Protein AF-A0A6L7NLA6-F1 (afdb_monomer)

Foldseek 3Di:
DDDDDDDDPDDPDPPPPPPPPPPAAEEEEEEEPVLVQCLCVPPPVRFDFQVLLLLVLVLVVVCVPDPDHYHYQAYEYFDEQDDADVVGDPVSVVSNVVVVVVCVSQVPHPRYDYHYFYKDFPQADPVRHTDIDTPPRLVVRLVVLLVCQVVVVGQEYEYEAADPSSLVSLVNSVVSNHQYEYEYEDPPSHDPSSVVSHNYYDYCDPVNSVSRGDD

Solvent-accessible surface area (backbone atoms only — not comparable to full-atom values): 12201 Å² total; per-residue (Å²): 143,81,83,86,80,82,78,79,80,79,76,80,73,80,82,78,76,75,76,71,76,77,75,73,44,24,34,35,35,40,33,38,44,67,46,54,55,46,44,22,51,77,75,46,86,54,54,54,72,26,67,71,43,39,57,51,50,52,52,52,61,66,37,67,84,50,98,58,72,66,43,78,67,35,37,38,41,30,39,55,61,71,66,65,56,92,78,62,46,77,64,31,54,52,50,42,55,51,47,50,53,51,52,50,60,51,56,69,39,87,54,40,42,77,43,74,32,41,50,39,81,76,50,60,45,100,84,70,49,75,35,73,42,83,39,59,41,68,60,52,53,36,48,50,46,35,52,38,23,77,65,65,72,35,45,28,37,36,38,34,49,31,63,46,85,47,38,68,28,54,53,48,20,46,74,57,66,27,50,34,32,36,34,29,52,60,94,83,54,47,32,67,66,31,62,66,71,34,78,43,78,44,70,62,41,74,68,53,52,59,67,17,46,51,130

Sequence (215 aa):
MLAEHRGRRFTEAPAFFFASEARVPTLAVFIDGGYIDAICRQHFDGLRVDYQKLGAEIQRRIGQGSAGPLEHLRTYYYTCPPYQDDPPTAEDRRRLSGYQRFRDAVGYLPRFELREGRLQKTGEAEEGHPLFQQKRVDLLLGLDIALLSAKQQSTHMALLAGDGDFHPALRVAKQEGVSFWLLHGPRGSYSRELWHEADERVELDAAFMNAVRRD

pLDDT: mean 89.83, std 15.32, range [34.59, 98.81]

Nearest PDB structures (foldseek):
  5zlt-assembly1_C  TM=4.955E-01  e=1.409E-03  Acinetobacter baumannii
  5w8n-assembly1_A-2  TM=5.350E-01  e=1.328E-02  Escherichia coli BL21(DE3)
  3ot5-assembly6_D  TM=4.949E-01  e=2.187E-02  Listeria monocytogenes EGD-e
  5w8x-assembly1_A-2  TM=5.365E-01  e=3.383E-02  Escherichia coli BL21(DE3)
  5w8s-assembly1_A-2  TM=5.252E-01  e=5.928E-02  Escherichia coli BL21(DE3)

Structure (mmCIF, N/CA/C/O backbone):
data_AF-A0A6L7NLA6-F1
#
_entry.id   AF-A0A6L7NLA6-F1
#
loop_
_atom_site.group_PDB
_atom_site.id
_atom_site.type_symbol
_atom_site.label_atom_id
_atom_site.label_alt_id
_atom_site.label_comp_id
_atom_site.label_asym_id
_atom_site.label_entity_id
_atom_site.label_seq_id
_atom_site.pdbx_PDB_ins_code
_atom_site.Cartn_x
_atom_site.Cartn_y
_atom_site.Cartn_z
_atom_site.occupancy
_atom_site.B_iso_or_equiv
_atom_site.auth_seq_id
_atom_site.auth_comp_id
_atom_site.auth_asym_id
_atom_site.auth_atom_id
_atom_site.pdbx_PDB_model_num
ATOM 1 N N . MET A 1 1 ? -27.733 44.612 66.209 1.00 44.81 1 MET A N 1
ATOM 2 C CA . MET A 1 1 ? -26.954 44.611 64.954 1.00 44.81 1 MET A CA 1
ATOM 3 C C . MET A 1 1 ? -26.396 43.201 64.775 1.00 44.81 1 MET A C 1
ATOM 5 O O . MET A 1 1 ? -25.344 42.899 65.312 1.00 44.81 1 MET A O 1
ATOM 9 N N . LEU A 1 2 ? -27.168 42.305 64.154 1.00 34.59 2 LEU A N 1
ATOM 10 C CA . LEU A 1 2 ? -26.790 40.914 63.868 1.00 34.59 2 LEU A CA 1
ATOM 11 C C . LEU A 1 2 ? -27.342 40.579 62.478 1.00 34.59 2 LEU A C 1
ATOM 13 O O . LEU A 1 2 ? -28.501 40.868 62.190 1.00 34.59 2 LEU A O 1
ATOM 17 N N . ALA A 1 3 ? -26.453 40.105 61.611 1.00 38.81 3 ALA A N 1
ATOM 18 C CA . ALA A 1 3 ? -26.611 40.042 60.167 1.00 38.81 3 ALA A CA 1
ATOM 19 C C . ALA A 1 3 ? -27.415 38.817 59.704 1.00 38.81 3 ALA A C 1
ATOM 21 O O . ALA A 1 3 ? -27.162 37.697 60.142 1.00 38.81 3 ALA A O 1
ATOM 22 N N . GLU A 1 4 ? -28.327 39.021 58.752 1.00 40.38 4 GLU A N 1
ATOM 23 C CA . GLU A 1 4 ? -28.933 37.945 57.968 1.00 40.38 4 GLU A CA 1
ATOM 24 C C . GLU A 1 4 ? -27.908 37.407 56.953 1.00 40.38 4 GLU A C 1
ATOM 26 O O . GLU A 1 4 ? -27.462 38.119 56.054 1.00 40.38 4 GLU A O 1
ATOM 31 N N . HIS A 1 5 ? -27.526 36.135 57.072 1.00 40.19 5 HIS A N 1
ATOM 32 C CA . HIS A 1 5 ? -26.811 35.400 56.026 1.00 40.19 5 HIS A CA 1
ATOM 33 C C . HIS A 1 5 ? -27.802 34.515 55.269 1.00 40.19 5 HIS A C 1
ATOM 35 O O . HIS A 1 5 ? -28.167 33.427 55.710 1.00 40.19 5 HIS A O 1
ATOM 41 N N . ARG A 1 6 ? -28.244 34.989 54.098 1.00 43.66 6 ARG A N 1
ATOM 42 C CA . ARG A 1 6 ? -28.974 34.172 53.122 1.00 43.66 6 ARG A CA 1
ATOM 43 C C . ARG A 1 6 ? -28.009 33.168 52.491 1.00 43.66 6 ARG A C 1
ATOM 45 O O . ARG A 1 6 ? -27.198 33.531 51.641 1.00 43.66 6 ARG A O 1
ATOM 52 N N . GLY A 1 7 ? -28.114 31.904 52.894 1.00 40.41 7 GLY A N 1
ATOM 53 C CA . GLY A 1 7 ? -27.450 30.789 52.224 1.00 40.41 7 GLY A CA 1
ATOM 54 C C . GLY A 1 7 ? -27.921 30.675 50.772 1.00 40.41 7 GLY A C 1
ATOM 55 O O . GLY A 1 7 ? -29.104 30.461 50.506 1.00 40.41 7 GLY A O 1
ATOM 56 N N . ARG A 1 8 ? -26.995 30.831 49.823 1.00 45.59 8 ARG A N 1
ATOM 57 C CA . ARG A 1 8 ? -27.219 30.509 48.410 1.00 45.59 8 ARG A CA 1
ATOM 58 C C . ARG A 1 8 ? -27.341 28.989 48.287 1.00 45.59 8 ARG A C 1
ATOM 60 O O . ARG A 1 8 ? -26.379 28.277 48.552 1.00 45.59 8 ARG A O 1
ATOM 67 N N . ARG A 1 9 ? -28.513 28.492 47.883 1.00 45.19 9 ARG A N 1
ATOM 68 C CA . ARG A 1 9 ? -28.643 27.117 47.386 1.00 45.19 9 ARG A CA 1
ATOM 69 C C . ARG A 1 9 ? -27.909 27.050 46.050 1.00 45.19 9 ARG A C 1
ATOM 71 O O . ARG A 1 9 ? -28.360 27.653 45.080 1.00 45.19 9 ARG A O 1
ATOM 78 N N . PHE A 1 10 ? -26.777 26.359 46.019 1.00 44.47 10 PHE A N 1
ATOM 79 C CA . PHE A 1 10 ? -26.179 25.909 44.770 1.00 44.47 10 PHE 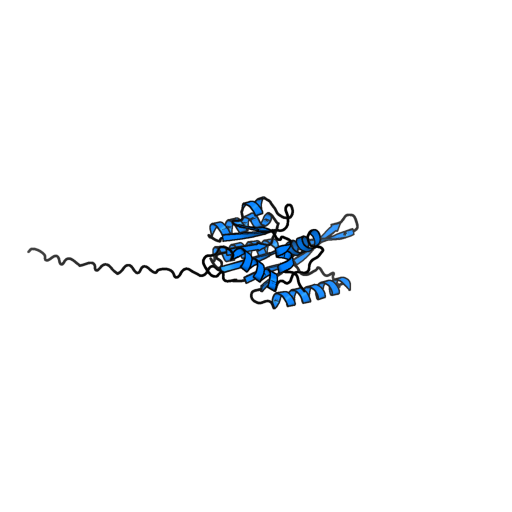A CA 1
ATOM 80 C C . PHE A 1 10 ? -27.096 24.821 44.213 1.00 44.47 10 PHE A C 1
ATOM 82 O O . PHE A 1 10 ? -27.206 23.741 44.784 1.00 44.47 10 PHE A O 1
ATOM 89 N N . THR A 1 11 ? -27.832 25.136 43.153 1.00 47.12 11 THR A N 1
ATOM 90 C CA . THR A 1 11 ? -28.495 24.119 42.340 1.00 47.12 11 THR A CA 1
ATOM 91 C C . THR A 1 11 ? -27.401 23.386 41.577 1.00 47.12 11 THR A C 1
ATOM 93 O O . THR A 1 11 ? -26.744 23.996 40.732 1.00 47.12 11 THR A O 1
ATOM 96 N N . GLU A 1 12 ? -27.171 22.116 41.904 1.00 48.00 12 GLU A N 1
ATOM 97 C CA . GLU A 1 12 ? -26.350 21.228 41.085 1.00 48.00 12 GLU A CA 1
ATOM 98 C C . GLU A 1 12 ? -26.913 21.232 39.660 1.00 48.00 12 GLU A C 1
ATOM 100 O O . GLU A 1 12 ? -28.086 20.930 39.434 1.00 48.00 12 GLU A O 1
ATOM 105 N N . ALA A 1 13 ? -26.092 21.654 38.698 1.00 50.50 13 ALA A N 1
ATOM 106 C CA . ALA A 1 13 ? -26.417 21.495 37.292 1.00 50.50 13 ALA A CA 1
ATOM 107 C C . ALA A 1 13 ? -26.485 19.988 36.987 1.00 50.50 13 ALA A C 1
ATOM 109 O O . ALA A 1 13 ? -25.629 19.244 37.475 1.00 50.50 13 ALA A O 1
ATOM 110 N N . PRO A 1 14 ? -27.464 19.513 36.198 1.00 48.91 14 PRO A N 1
ATOM 111 C CA . PRO A 1 14 ? -27.512 18.111 35.827 1.00 48.91 14 PRO A CA 1
ATOM 112 C C . PRO A 1 14 ? -26.227 17.761 35.075 1.00 48.91 14 PRO A C 1
ATOM 114 O O . PRO A 1 14 ? -25.867 18.420 34.096 1.00 48.91 14 PRO A O 1
ATOM 117 N N . ALA A 1 15 ? -25.527 16.733 35.553 1.00 50.34 15 ALA A N 1
ATOM 118 C CA . ALA A 1 15 ? -24.433 16.117 34.827 1.00 50.34 15 ALA A CA 1
ATOM 119 C C . ALA A 1 15 ? -25.004 15.556 33.518 1.00 50.34 15 ALA A C 1
ATOM 121 O O . ALA A 1 15 ? -25.589 14.474 33.488 1.00 50.34 15 ALA A O 1
ATOM 122 N N . PHE A 1 16 ? -24.874 16.322 32.435 1.00 43.72 16 PHE A N 1
ATOM 123 C CA . PHE A 1 16 ? -25.099 15.827 31.087 1.00 43.72 16 PHE A CA 1
ATOM 124 C C . PHE A 1 16 ? -23.992 14.815 30.783 1.00 43.72 16 PHE A C 1
ATOM 126 O O . PHE A 1 16 ? -22.928 15.159 30.274 1.00 43.72 16 PHE A O 1
ATOM 133 N N . PHE A 1 17 ? -24.238 13.552 31.128 1.00 46.62 17 PHE A N 1
ATOM 134 C CA . PHE A 1 17 ? -23.542 12.433 30.515 1.00 46.62 17 PHE A CA 1
ATOM 135 C C . PHE A 1 17 ? -23.937 12.422 29.037 1.00 46.62 17 PHE A C 1
ATOM 137 O O . PHE A 1 17 ? -24.972 11.877 28.659 1.00 46.62 17 PHE A O 1
ATOM 144 N N . PHE A 1 18 ? -23.124 13.056 28.193 1.00 48.16 18 PHE A N 1
ATOM 145 C CA . PHE A 1 18 ? -23.101 12.712 26.780 1.00 48.16 18 PHE A CA 1
ATOM 146 C C . PHE A 1 18 ? -22.594 11.272 26.704 1.00 48.16 18 PHE A C 1
ATOM 148 O O . PHE A 1 18 ? -21.395 11.024 26.808 1.00 48.16 18 PHE A O 1
ATOM 155 N N . ALA A 1 19 ? -23.505 10.309 26.562 1.00 49.16 19 ALA A N 1
ATOM 156 C CA . ALA A 1 19 ? -23.133 9.055 25.932 1.00 49.16 19 ALA A CA 1
ATOM 157 C C . ALA A 1 19 ? -22.634 9.447 24.539 1.00 49.16 19 ALA A C 1
ATOM 159 O O . ALA A 1 19 ? -23.428 9.911 23.719 1.00 49.16 19 ALA A O 1
ATOM 160 N N . SER A 1 20 ? -21.320 9.389 24.298 1.00 58.19 20 SER A N 1
ATOM 161 C CA . SER A 1 20 ? -20.834 9.545 22.935 1.00 58.19 20 SER A CA 1
ATOM 162 C C . SER A 1 20 ? -21.479 8.422 22.136 1.00 58.19 20 SER A C 1
ATOM 164 O O . SER A 1 20 ? -21.362 7.249 22.497 1.00 58.19 20 SER A O 1
ATOM 166 N N . GLU A 1 21 ? -22.227 8.767 21.090 1.00 62.53 21 GLU A N 1
ATOM 167 C CA . GLU A 1 21 ? -22.603 7.763 20.106 1.00 62.53 21 GLU A CA 1
ATOM 168 C C . GLU A 1 21 ? -21.300 7.105 19.656 1.00 62.53 21 GLU A C 1
ATOM 170 O O . GLU A 1 21 ? -20.365 7.789 19.225 1.00 62.53 21 GLU A O 1
ATOM 175 N N . ALA A 1 22 ? -21.187 5.793 19.874 1.00 66.88 22 ALA A N 1
ATOM 176 C CA . ALA A 1 22 ? -19.988 5.058 19.521 1.00 66.88 22 ALA A CA 1
ATOM 177 C C . ALA A 1 22 ? -19.753 5.260 18.023 1.00 66.88 22 ALA A C 1
ATOM 179 O O . ALA A 1 22 ? -20.563 4.844 17.194 1.00 66.88 22 ALA A O 1
ATOM 180 N N . ARG A 1 23 ? -18.672 5.969 17.682 1.00 74.88 23 ARG A N 1
ATOM 181 C CA . ARG A 1 23 ? -18.336 6.270 16.294 1.00 74.88 23 ARG A CA 1
ATOM 182 C C . ARG A 1 23 ? -18.172 4.945 15.559 1.00 74.88 23 ARG A C 1
ATOM 184 O O . ARG A 1 23 ? -17.431 4.079 16.025 1.00 74.88 23 ARG A O 1
ATOM 191 N N . VAL A 1 24 ? -18.871 4.793 14.436 1.00 86.88 24 VAL A N 1
ATOM 192 C CA . VAL A 1 24 ? -18.753 3.591 13.608 1.00 86.88 24 VAL A CA 1
ATOM 193 C C . VAL A 1 24 ? -17.278 3.407 13.242 1.00 86.88 24 VAL A C 1
ATOM 195 O O . VAL A 1 24 ? -16.653 4.375 12.794 1.00 86.88 24 VAL A O 1
ATOM 198 N N . PRO A 1 25 ? -16.695 2.215 13.460 1.00 92.88 25 PRO A N 1
ATOM 199 C CA . PRO A 1 25 ? -15.321 1.952 13.076 1.00 92.88 25 PRO A CA 1
ATOM 200 C C . PRO A 1 25 ? -15.104 2.252 11.594 1.00 92.88 25 PRO A C 1
ATOM 202 O O . PRO A 1 25 ? -15.820 1.746 10.733 1.00 92.88 25 PRO A O 1
ATOM 205 N N . THR A 1 26 ? -14.108 3.076 11.296 1.00 95.69 26 THR A N 1
ATOM 206 C CA . THR A 1 26 ? -13.688 3.420 9.936 1.00 95.69 26 THR A CA 1
ATOM 207 C C . THR A 1 26 ? -12.330 2.804 9.608 1.00 95.69 26 THR A C 1
ATOM 209 O O . THR A 1 26 ? -11.440 2.794 10.463 1.00 95.69 26 THR A O 1
ATOM 212 N N . LEU A 1 27 ? -12.185 2.311 8.375 1.00 97.50 27 LEU A N 1
ATOM 213 C CA . LEU A 1 27 ? -10.994 1.683 7.803 1.00 97.50 27 LEU A CA 1
ATOM 214 C C . LEU A 1 27 ? -10.390 2.549 6.691 1.00 97.50 27 LEU A C 1
ATOM 216 O O . LEU A 1 27 ? -11.065 2.845 5.702 1.00 97.50 27 LEU A O 1
ATOM 220 N N . ALA A 1 28 ? -9.102 2.864 6.801 1.00 98.31 28 ALA A N 1
ATOM 221 C CA . ALA A 1 28 ? -8.285 3.392 5.712 1.00 98.31 28 ALA A CA 1
ATOM 222 C C . ALA A 1 28 ? -7.302 2.314 5.238 1.00 98.31 28 ALA A C 1
ATOM 224 O O . ALA A 1 28 ? -6.653 1.662 6.053 1.00 98.31 28 ALA A O 1
ATOM 225 N N . VAL A 1 29 ? -7.201 2.117 3.927 1.00 98.56 29 VAL A N 1
ATOM 226 C CA . VAL A 1 29 ? -6.338 1.102 3.314 1.00 98.56 29 VAL A CA 1
ATOM 227 C C . VAL A 1 29 ? -5.207 1.795 2.561 1.00 98.56 29 VAL A C 1
ATOM 229 O O . VAL A 1 29 ? -5.457 2.736 1.816 1.00 98.56 29 VAL A O 1
ATOM 232 N N . PHE A 1 30 ? -3.979 1.320 2.725 1.00 98.75 30 PHE A N 1
ATOM 233 C CA . PHE A 1 30 ? -2.767 1.825 2.088 1.00 98.75 30 PHE A CA 1
ATOM 234 C C . PHE A 1 30 ? -2.103 0.671 1.345 1.00 98.75 30 PHE A C 1
ATOM 236 O O . PHE A 1 30 ? -1.777 -0.348 1.949 1.00 98.75 30 PHE A O 1
ATOM 243 N N . ILE A 1 31 ? -1.930 0.807 0.034 1.00 98.56 31 ILE A N 1
ATOM 244 C CA . ILE A 1 31 ? -1.397 -0.254 -0.821 1.00 98.56 31 ILE A CA 1
ATOM 245 C C . ILE A 1 31 ? -0.115 0.236 -1.470 1.00 98.56 31 ILE A C 1
ATOM 247 O O . ILE A 1 31 ? -0.151 1.148 -2.297 1.00 98.56 31 ILE A O 1
ATOM 251 N N . ASP A 1 32 ? 1.000 -0.405 -1.138 1.00 98.12 32 ASP A N 1
ATOM 252 C CA . ASP A 1 32 ? 2.220 -0.292 -1.924 1.00 98.12 32 ASP A CA 1
ATOM 253 C C . ASP A 1 32 ? 2.043 -1.090 -3.227 1.00 98.12 32 ASP A C 1
ATOM 255 O O . ASP A 1 32 ? 2.003 -2.326 -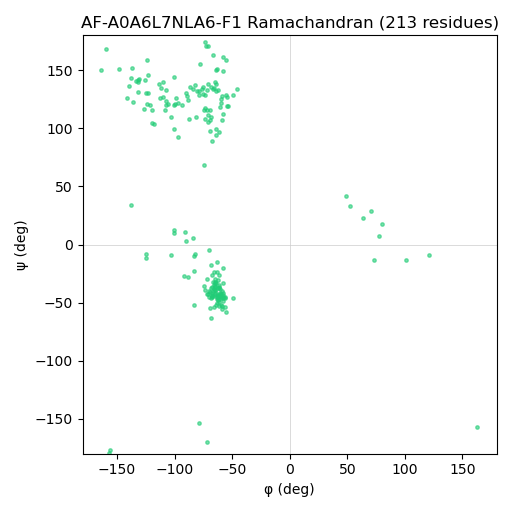3.247 1.00 98.12 32 ASP A O 1
ATOM 259 N N . GLY A 1 33 ? 1.900 -0.357 -4.332 1.00 97.19 33 GLY A N 1
ATOM 260 C CA . GLY A 1 33 ? 1.705 -0.923 -5.657 1.00 97.19 33 GLY A CA 1
ATOM 261 C C . GLY A 1 33 ? 2.904 -1.731 -6.149 1.00 97.19 33 GLY A C 1
ATOM 262 O O . GLY A 1 33 ? 2.723 -2.772 -6.776 1.00 97.19 33 GLY A O 1
ATOM 263 N N . GLY A 1 34 ? 4.127 -1.294 -5.835 1.00 95.88 34 GLY A N 1
ATOM 264 C CA . GLY A 1 34 ? 5.336 -2.031 -6.206 1.00 95.88 34 GLY A CA 1
ATOM 265 C C . GLY A 1 34 ? 5.416 -3.368 -5.474 1.00 95.88 34 GLY A C 1
ATOM 266 O O . GLY A 1 34 ? 5.785 -4.388 -6.067 1.00 95.88 34 GLY A O 1
ATOM 267 N N . TYR A 1 35 ? 4.996 -3.371 -4.210 1.00 97.88 35 TYR A N 1
ATOM 268 C CA . TYR A 1 35 ? 4.945 -4.571 -3.392 1.00 97.88 35 TYR A CA 1
ATOM 269 C C . TYR A 1 35 ? 3.923 -5.596 -3.895 1.00 97.88 35 TYR A C 1
ATOM 271 O O . TYR A 1 35 ? 4.296 -6.740 -4.160 1.00 97.88 35 TYR A O 1
ATOM 279 N N . ILE A 1 36 ? 2.653 -5.214 -4.092 1.00 97.75 36 ILE A N 1
ATOM 280 C CA . ILE A 1 36 ? 1.631 -6.161 -4.580 1.00 97.75 36 ILE A CA 1
ATOM 281 C C . ILE A 1 36 ? 1.974 -6.705 -5.977 1.00 97.75 36 ILE A C 1
ATOM 283 O O . ILE A 1 36 ? 1.785 -7.898 -6.232 1.00 97.75 36 ILE A O 1
ATOM 287 N N . ASP A 1 37 ? 2.562 -5.881 -6.852 1.00 96.56 37 ASP A N 1
ATOM 288 C CA . ASP A 1 37 ? 3.039 -6.307 -8.171 1.00 96.56 37 ASP A CA 1
ATOM 289 C C . ASP A 1 37 ? 4.187 -7.325 -8.069 1.00 96.56 37 ASP A C 1
ATOM 291 O O . ASP A 1 37 ? 4.303 -8.234 -8.900 1.00 96.56 37 ASP A O 1
ATOM 295 N N . ALA A 1 38 ? 5.069 -7.189 -7.074 1.00 97.31 38 ALA A N 1
ATOM 296 C CA . ALA A 1 38 ? 6.115 -8.171 -6.798 1.00 97.31 38 ALA A CA 1
ATOM 297 C C . ALA A 1 38 ? 5.519 -9.485 -6.275 1.00 97.31 38 ALA A C 1
ATOM 299 O O . ALA A 1 38 ? 5.849 -10.544 -6.811 1.00 97.31 38 ALA A O 1
ATOM 300 N N . ILE A 1 39 ? 4.584 -9.419 -5.320 1.00 98.25 39 ILE A N 1
ATOM 301 C CA . ILE A 1 39 ? 3.904 -10.600 -4.773 1.00 98.25 39 ILE A CA 1
ATOM 302 C C . ILE A 1 39 ? 3.191 -11.389 -5.872 1.00 98.25 39 ILE A C 1
ATOM 304 O O . ILE A 1 39 ? 3.394 -12.599 -5.989 1.00 98.25 39 ILE A O 1
ATOM 308 N N . CYS A 1 40 ? 2.414 -10.718 -6.726 1.00 97.75 40 CYS A N 1
ATOM 309 C CA . CYS A 1 40 ? 1.694 -11.382 -7.812 1.00 97.75 40 CYS A CA 1
ATOM 310 C C . CYS A 1 40 ? 2.648 -12.085 -8.787 1.00 97.75 40 CYS A C 1
ATOM 312 O O . CYS A 1 40 ? 2.396 -13.222 -9.183 1.00 97.75 40 CYS A O 1
ATOM 314 N N . ARG A 1 41 ? 3.768 -11.443 -9.150 1.00 97.44 41 ARG A N 1
ATOM 315 C CA . ARG A 1 41 ? 4.766 -12.020 -10.067 1.00 97.44 41 ARG A CA 1
ATOM 316 C C . ARG A 1 41 ? 5.543 -13.187 -9.463 1.00 97.44 41 ARG A C 1
ATOM 318 O O . ARG A 1 41 ? 5.836 -14.132 -10.183 1.00 97.44 41 ARG A O 1
ATOM 325 N N . GLN A 1 42 ? 5.908 -13.103 -8.188 1.00 97.06 42 GLN A N 1
ATOM 326 C CA . GLN A 1 42 ? 6.811 -14.066 -7.550 1.00 97.06 42 GLN A CA 1
ATOM 327 C C . GLN A 1 42 ? 6.085 -15.278 -6.961 1.00 97.06 42 GLN A C 1
ATOM 329 O O . GLN A 1 42 ? 6.682 -16.347 -6.868 1.00 97.06 42 GLN A O 1
ATOM 334 N N . HIS A 1 43 ? 4.819 -15.122 -6.562 1.00 96.81 43 HIS A N 1
ATOM 335 C CA . HIS A 1 43 ? 4.099 -16.146 -5.799 1.00 96.81 43 HIS A CA 1
ATOM 336 C C . HIS A 1 43 ? 2.778 -16.601 -6.429 1.00 96.81 43 HIS A C 1
ATOM 338 O O . HIS A 1 43 ? 2.226 -17.607 -5.991 1.00 96.81 43 HIS A O 1
ATOM 344 N N . PHE A 1 44 ? 2.269 -15.895 -7.446 1.00 96.62 44 PHE A N 1
ATOM 345 C CA . PHE A 1 44 ? 0.942 -16.154 -8.019 1.00 96.62 44 PHE A CA 1
ATOM 346 C C . PHE A 1 44 ? 0.927 -16.090 -9.553 1.00 96.62 44 PHE A C 1
ATOM 348 O O . PHE A 1 44 ? -0.052 -15.634 -10.137 1.00 96.62 44 PHE A O 1
ATOM 355 N N . ASP A 1 45 ? 2.010 -16.510 -10.213 1.00 95.25 45 ASP A N 1
ATOM 356 C CA . ASP A 1 45 ? 2.109 -16.624 -11.680 1.00 95.25 45 ASP A CA 1
ATOM 357 C C . ASP A 1 45 ? 1.717 -15.350 -12.455 1.00 95.25 45 ASP A C 1
ATOM 359 O O . ASP A 1 45 ? 1.156 -15.398 -13.551 1.00 95.25 45 ASP A O 1
ATOM 363 N N . GLY A 1 46 ? 1.993 -14.176 -11.879 1.00 94.25 46 GLY A N 1
ATOM 364 C CA . GLY A 1 46 ? 1.640 -12.894 -12.489 1.00 94.25 46 GLY A CA 1
ATOM 365 C C . GLY A 1 46 ? 0.136 -12.607 -12.489 1.00 94.25 46 GLY A C 1
ATOM 366 O O . GLY A 1 46 ? -0.347 -11.903 -13.381 1.00 94.25 46 GLY A O 1
ATOM 367 N N . LEU A 1 47 ? -0.600 -13.145 -11.509 1.00 96.38 47 LEU A N 1
ATOM 368 C CA . LEU A 1 47 ? -2.029 -12.911 -11.317 1.00 96.38 47 LEU A CA 1
ATOM 369 C C . LEU A 1 47 ? -2.375 -11.425 -11.440 1.00 96.38 47 LEU A C 1
ATOM 371 O O . LEU A 1 47 ? -1.738 -10.553 -10.851 1.00 96.38 47 LEU A O 1
ATOM 375 N N . ARG A 1 48 ? -3.434 -11.144 -12.202 1.00 96.38 48 ARG A N 1
ATOM 376 C CA . ARG A 1 48 ? -3.980 -9.796 -12.345 1.00 96.38 48 ARG A CA 1
ATOM 377 C C . ARG A 1 48 ? -5.008 -9.535 -11.261 1.00 96.38 48 ARG A C 1
ATOM 379 O O . ARG A 1 48 ? -5.978 -10.280 -11.141 1.00 96.38 48 ARG A O 1
ATOM 386 N N . VAL A 1 49 ? -4.797 -8.465 -10.507 1.00 96.75 49 VAL A N 1
ATOM 387 C CA . VAL A 1 49 ? -5.674 -8.074 -9.404 1.00 96.75 49 VAL A CA 1
ATOM 388 C C . VAL A 1 49 ? -6.825 -7.215 -9.923 1.00 96.75 49 VAL A C 1
ATOM 390 O O . VAL A 1 49 ? -6.641 -6.306 -10.736 1.00 96.75 49 VAL A O 1
ATOM 393 N N . ASP A 1 50 ? -8.026 -7.514 -9.447 1.00 96.62 50 ASP A N 1
ATOM 394 C CA . ASP A 1 50 ? -9.169 -6.617 -9.491 1.00 96.62 50 ASP A CA 1
ATOM 395 C C . ASP A 1 50 ? -9.130 -5.739 -8.236 1.00 96.62 50 ASP A C 1
ATOM 397 O O . ASP A 1 50 ? -9.364 -6.203 -7.120 1.00 96.62 50 ASP A O 1
ATOM 401 N N . TYR A 1 51 ? -8.795 -4.461 -8.410 1.00 95.31 51 TYR A N 1
ATOM 402 C CA . TYR A 1 51 ? -8.609 -3.546 -7.284 1.00 95.31 51 TYR A CA 1
ATOM 403 C C . TYR A 1 51 ? -9.911 -3.241 -6.535 1.00 95.31 51 TYR A C 1
ATOM 405 O O . TYR A 1 51 ? -9.871 -2.979 -5.334 1.00 95.31 51 TYR A O 1
ATOM 413 N N . GLN A 1 52 ? -11.069 -3.341 -7.195 1.00 92.81 52 GLN A N 1
ATOM 414 C CA . GLN A 1 52 ? -12.349 -3.194 -6.509 1.00 92.81 52 GLN A CA 1
ATOM 415 C C . GLN A 1 52 ? -12.598 -4.394 -5.589 1.00 92.81 52 GLN A C 1
ATOM 417 O O . GLN A 1 52 ? -12.955 -4.203 -4.422 1.00 92.81 52 GLN A O 1
ATOM 422 N N . LYS A 1 53 ? -12.352 -5.618 -6.084 1.00 96.12 53 LYS A N 1
ATOM 423 C CA . LYS A 1 53 ? -12.402 -6.834 -5.254 1.00 96.12 53 LYS A CA 1
ATOM 424 C C . LYS A 1 53 ? -11.360 -6.776 -4.134 1.00 96.12 53 LYS A C 1
ATOM 426 O O . LYS A 1 53 ? -11.675 -7.165 -3.017 1.00 96.12 53 LYS A O 1
ATOM 431 N N . LEU A 1 54 ? -10.167 -6.232 -4.395 1.00 97.00 54 LEU A N 1
ATOM 432 C CA . LEU A 1 54 ? -9.111 -6.077 -3.391 1.00 97.00 54 LEU A CA 1
ATOM 433 C C . LEU A 1 54 ? -9.566 -5.229 -2.201 1.00 97.00 54 LEU A C 1
ATOM 435 O O . LEU A 1 54 ? -9.516 -5.706 -1.071 1.00 97.00 54 LEU A O 1
ATOM 439 N N . GLY A 1 55 ? -10.049 -4.005 -2.433 1.00 94.44 55 GLY A N 1
ATOM 440 C CA . GLY A 1 55 ? -10.517 -3.140 -1.343 1.00 94.44 55 GLY A CA 1
ATOM 441 C C . GLY A 1 55 ? -11.651 -3.779 -0.530 1.00 94.44 55 GLY A C 1
ATOM 442 O O . GLY A 1 55 ? -11.651 -3.713 0.700 1.00 94.44 55 GLY A O 1
ATOM 443 N N . ALA A 1 56 ? -12.582 -4.457 -1.209 1.00 94.25 56 ALA A N 1
ATOM 444 C CA . ALA A 1 56 ? -13.688 -5.164 -0.566 1.00 94.25 56 ALA A CA 1
ATOM 445 C C . ALA A 1 56 ? -13.224 -6.382 0.253 1.00 94.25 56 ALA A C 1
ATOM 447 O O . ALA A 1 56 ? -13.702 -6.590 1.367 1.00 94.25 56 ALA A O 1
ATOM 448 N N . GLU A 1 57 ? -12.281 -7.171 -0.263 1.00 96.56 57 GLU A N 1
ATOM 449 C CA . GLU A 1 57 ? -11.742 -8.344 0.429 1.00 96.56 57 GLU A CA 1
ATOM 450 C C . GLU A 1 57 ? -10.945 -7.943 1.675 1.00 96.56 57 GLU A C 1
ATOM 452 O O . GLU A 1 57 ? -11.102 -8.570 2.723 1.00 96.56 57 GLU A O 1
ATOM 457 N N . ILE A 1 58 ? -10.162 -6.860 1.606 1.00 96.94 58 ILE A N 1
ATOM 458 C CA . ILE A 1 58 ? -9.451 -6.302 2.767 1.00 96.94 58 ILE A CA 1
ATOM 459 C C . ILE A 1 58 ? -10.451 -5.904 3.855 1.00 96.94 58 ILE A C 1
ATOM 461 O O . ILE A 1 58 ? -10.338 -6.351 4.997 1.00 96.94 58 ILE A O 1
ATOM 465 N N . GLN A 1 59 ? -11.473 -5.120 3.498 1.00 95.56 59 GLN A N 1
ATOM 466 C CA . GLN A 1 59 ? -12.524 -4.719 4.433 1.00 95.56 59 GLN A CA 1
ATOM 467 C C . GLN A 1 59 ? -13.236 -5.938 5.037 1.00 95.56 59 GLN A C 1
ATOM 469 O O . GLN A 1 59 ? -13.486 -5.971 6.241 1.00 95.56 59 GLN A O 1
ATOM 474 N N . ARG A 1 60 ? -13.533 -6.957 4.222 1.00 94.69 60 ARG A N 1
ATOM 475 C CA . ARG A 1 60 ? -14.189 -8.191 4.667 1.00 94.69 60 ARG A CA 1
ATOM 476 C C . ARG A 1 60 ? -13.331 -8.967 5.667 1.00 94.69 60 ARG A C 1
ATOM 478 O O . ARG A 1 60 ? -13.873 -9.431 6.665 1.00 94.69 60 ARG A O 1
ATOM 485 N N . ARG A 1 61 ? -12.029 -9.128 5.407 1.00 94.88 61 ARG A N 1
ATOM 486 C CA . ARG A 1 61 ? -11.089 -9.840 6.293 1.00 94.88 61 ARG A CA 1
ATOM 487 C C . ARG A 1 61 ? -10.933 -9.130 7.636 1.00 94.88 61 ARG A C 1
ATOM 489 O O . ARG A 1 61 ? -10.956 -9.793 8.660 1.00 94.88 61 ARG A O 1
ATOM 496 N N . ILE A 1 62 ? -10.848 -7.802 7.635 1.00 94.38 62 ILE A N 1
ATOM 497 C CA . ILE A 1 62 ? -10.703 -6.999 8.862 1.00 94.38 62 ILE A CA 1
ATOM 498 C C . ILE A 1 62 ? -12.022 -6.930 9.643 1.00 94.38 62 ILE A C 1
ATOM 500 O O . ILE A 1 62 ? -12.041 -6.958 10.870 1.00 94.38 62 ILE A O 1
ATOM 504 N N . GLY A 1 63 ? -13.156 -6.885 8.940 1.00 91.88 63 GLY A N 1
ATOM 505 C CA . GLY A 1 63 ? -14.478 -6.898 9.565 1.00 91.88 63 GLY A CA 1
ATOM 506 C C . GLY A 1 63 ? -14.833 -8.226 10.246 1.00 91.88 63 GLY A C 1
ATOM 507 O O . GLY A 1 63 ? -15.735 -8.251 11.084 1.00 91.88 63 GLY A O 1
ATOM 508 N N . GLN A 1 64 ? -14.142 -9.327 9.928 1.00 84.44 64 GLN A N 1
ATOM 509 C CA . GLN A 1 64 ? -14.342 -10.628 10.575 1.00 84.44 64 GLN A CA 1
ATOM 510 C C . GLN A 1 64 ? -13.845 -10.578 12.021 1.00 84.44 64 GLN A C 1
ATOM 512 O O . GLN A 1 64 ? -12.662 -10.728 12.290 1.00 84.44 64 GLN A O 1
ATOM 517 N N . GLY A 1 65 ? -14.769 -10.365 12.957 1.00 70.94 65 GLY A N 1
ATOM 518 C CA . GLY A 1 65 ? -14.470 -10.226 14.387 1.00 70.94 65 GLY A CA 1
ATOM 519 C C . GLY A 1 65 ? -14.918 -8.890 14.978 1.00 70.94 65 GLY A C 1
ATOM 520 O O . GLY A 1 65 ? -14.947 -8.742 16.196 1.00 70.94 65 GLY A O 1
ATOM 521 N N . SER A 1 66 ? -15.340 -7.940 14.139 1.00 74.12 66 SER A N 1
ATOM 522 C CA . SER A 1 66 ? -15.954 -6.696 14.600 1.00 74.12 66 SER A CA 1
ATOM 523 C C . SER A 1 66 ? -17.402 -6.936 15.048 1.00 74.12 66 SER A C 1
ATOM 525 O O . SER A 1 66 ? -18.183 -7.568 14.342 1.00 74.12 66 SER A O 1
ATOM 527 N N . ALA A 1 67 ? -17.789 -6.392 16.208 1.00 70.94 67 ALA A N 1
ATOM 528 C CA . ALA A 1 67 ? -19.157 -6.487 16.742 1.00 70.94 67 ALA A CA 1
ATOM 529 C C . ALA A 1 67 ? -20.196 -5.653 15.956 1.00 70.94 67 ALA A C 1
ATOM 531 O O . ALA A 1 67 ? -21.388 -5.701 16.255 1.00 70.94 67 ALA A O 1
ATOM 532 N N . GLY A 1 68 ? -19.752 -4.877 14.965 1.00 80.25 68 GLY A N 1
ATOM 533 C CA . GLY A 1 68 ? -20.574 -3.967 14.177 1.00 80.25 68 GLY A CA 1
ATOM 534 C C . GLY A 1 68 ? -19.961 -3.668 12.805 1.00 80.25 68 GLY A C 1
ATOM 535 O O . GLY A 1 68 ? -18.928 -4.243 12.451 1.00 80.25 68 GLY A O 1
ATOM 536 N N . PRO A 1 69 ? -20.599 -2.790 12.013 1.00 88.31 69 PRO A N 1
ATOM 537 C CA . PRO A 1 69 ? -20.136 -2.464 10.671 1.00 88.31 69 PRO A CA 1
ATOM 538 C C . PRO A 1 69 ? -18.777 -1.755 10.701 1.00 88.31 69 PRO A C 1
ATOM 540 O O . PRO A 1 69 ? -18.545 -0.875 11.526 1.00 88.31 69 PRO A O 1
ATOM 543 N N . LEU A 1 70 ? -17.903 -2.120 9.761 1.00 92.88 70 LEU A N 1
ATOM 544 C CA . LEU A 1 70 ? -16.648 -1.425 9.486 1.00 92.88 70 LEU A CA 1
ATOM 545 C C . LEU A 1 70 ? -16.829 -0.593 8.217 1.00 92.88 70 LEU A C 1
ATOM 547 O O . LEU A 1 70 ? -16.951 -1.149 7.124 1.00 92.88 70 LEU A O 1
ATOM 551 N N . GLU A 1 71 ? -16.864 0.728 8.340 1.00 94.25 71 GLU A N 1
ATOM 552 C CA . GLU A 1 71 ? -16.978 1.627 7.195 1.00 94.25 71 GLU A CA 1
ATOM 553 C C . GLU A 1 71 ? -15.636 1.793 6.485 1.00 94.25 71 GLU A C 1
ATOM 555 O O . GLU A 1 71 ? -14.625 2.146 7.083 1.00 94.25 71 GLU A O 1
ATOM 560 N N . HIS A 1 72 ? -15.617 1.604 5.171 1.00 95.25 72 HIS A N 1
ATOM 561 C CA . HIS A 1 72 ? -14.427 1.867 4.373 1.00 95.25 72 HIS A CA 1
ATOM 562 C C . HIS A 1 72 ? -14.320 3.369 4.070 1.00 95.25 72 HIS A C 1
ATOM 564 O O . HIS A 1 72 ? -15.098 3.909 3.283 1.00 95.25 72 HIS A O 1
ATOM 570 N N . LEU A 1 73 ? -13.349 4.055 4.676 1.00 96.12 73 LEU A N 1
ATOM 571 C CA . LEU A 1 73 ? -13.072 5.470 4.429 1.00 96.12 73 LEU A CA 1
ATOM 572 C C . LEU A 1 73 ? -12.521 5.671 3.014 1.00 96.12 73 LEU A C 1
ATOM 574 O O . LEU A 1 73 ? -13.143 6.358 2.198 1.00 96.12 73 LEU A O 1
ATOM 578 N N . ARG A 1 74 ? -11.346 5.089 2.745 1.00 96.88 74 ARG A N 1
ATOM 579 C CA . ARG A 1 74 ? -10.613 5.225 1.484 1.00 96.88 74 ARG A CA 1
ATOM 580 C C . ARG A 1 74 ? -9.543 4.149 1.334 1.00 96.88 74 ARG A C 1
ATOM 582 O O . ARG A 1 74 ? -8.945 3.740 2.326 1.00 96.88 74 ARG A O 1
ATOM 589 N N . THR A 1 75 ? -9.267 3.773 0.092 1.00 98.06 75 THR A N 1
ATOM 590 C CA . THR A 1 75 ? -8.081 3.031 -0.324 1.00 98.06 75 THR A CA 1
ATOM 591 C C . THR A 1 75 ? -7.126 3.964 -1.058 1.00 98.06 75 THR A C 1
ATOM 593 O O . THR A 1 75 ? -7.472 4.546 -2.084 1.00 98.06 75 THR A O 1
ATOM 596 N N . TYR A 1 76 ? -5.915 4.090 -0.538 1.00 98.31 76 TYR A N 1
ATOM 597 C CA . TYR A 1 76 ? -4.812 4.821 -1.137 1.00 98.31 76 TYR A CA 1
ATOM 598 C C . TYR A 1 76 ? -3.887 3.829 -1.840 1.00 98.31 76 TYR A C 1
ATOM 600 O O . TYR A 1 76 ? -3.358 2.916 -1.206 1.00 98.31 76 TYR A O 1
ATOM 608 N N . TYR A 1 77 ? -3.699 3.996 -3.148 1.00 98.31 77 TYR A N 1
ATOM 609 C CA . TYR A 1 77 ? -2.804 3.159 -3.944 1.00 98.31 77 TYR A CA 1
ATOM 610 C C . TYR A 1 77 ? -1.562 3.953 -4.337 1.00 98.31 77 TYR A C 1
ATOM 612 O O . TYR A 1 77 ? -1.653 4.936 -5.077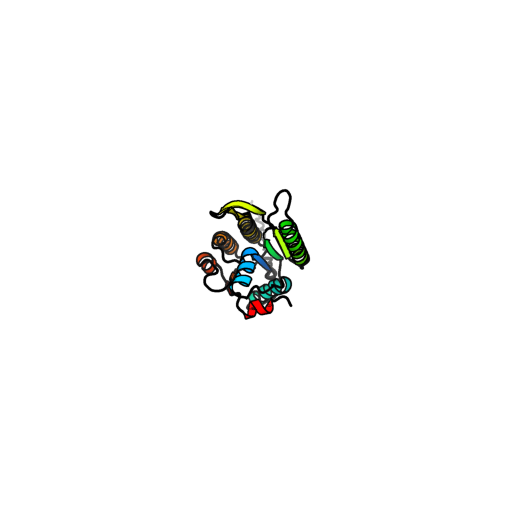 1.00 98.31 77 TYR A O 1
ATOM 620 N N . TYR A 1 78 ? -0.402 3.522 -3.850 1.00 98.06 78 TYR A N 1
ATOM 621 C CA . TYR A 1 78 ? 0.870 4.208 -4.035 1.00 98.06 78 TYR A CA 1
ATOM 622 C C . TYR A 1 78 ? 1.648 3.566 -5.176 1.00 98.06 78 TYR A C 1
ATOM 624 O O . TYR A 1 78 ? 1.853 2.356 -5.211 1.00 98.06 78 TYR A O 1
ATOM 632 N N . THR A 1 79 ? 2.062 4.372 -6.147 1.00 96.75 79 THR A N 1
ATOM 633 C CA . THR A 1 79 ? 2.767 3.881 -7.337 1.00 96.75 79 THR A CA 1
ATOM 634 C C . THR A 1 79 ? 3.604 4.987 -7.972 1.00 96.75 79 THR A C 1
ATOM 636 O O . THR A 1 79 ? 3.640 6.118 -7.486 1.00 96.75 79 THR A O 1
ATOM 639 N N . CYS A 1 80 ? 4.285 4.688 -9.074 1.00 94.94 80 CYS A N 1
ATOM 640 C CA . CYS A 1 80 ? 4.952 5.686 -9.894 1.00 94.94 80 CYS A CA 1
ATOM 641 C C . CYS A 1 80 ? 4.609 5.499 -11.381 1.00 94.94 80 CYS A C 1
ATOM 643 O O . CYS A 1 80 ? 4.598 4.365 -11.871 1.00 94.94 80 CYS A O 1
ATOM 645 N N . PRO A 1 81 ? 4.430 6.595 -12.136 1.00 95.06 81 PRO A N 1
ATOM 646 C CA . PRO A 1 81 ? 4.428 6.531 -13.589 1.00 95.06 81 PRO A CA 1
ATOM 647 C C . PRO A 1 81 ? 5.743 5.940 -14.123 1.00 95.06 81 PRO A C 1
ATOM 649 O O . PRO A 1 81 ? 6.800 6.138 -13.509 1.00 95.06 81 PRO A O 1
ATOM 652 N N . PRO A 1 82 ? 5.714 5.246 -15.274 1.00 94.12 82 PRO A N 1
ATOM 653 C CA . PRO A 1 82 ? 6.928 4.760 -15.912 1.00 94.12 82 PRO A CA 1
ATOM 654 C C . PRO A 1 82 ? 7.814 5.932 -16.347 1.00 94.12 82 PRO A C 1
ATOM 656 O O . PRO A 1 82 ? 7.329 7.016 -16.679 1.00 94.12 82 PRO A O 1
ATOM 659 N N . TYR A 1 83 ? 9.123 5.692 -16.364 1.00 92.56 83 TYR A N 1
ATOM 660 C CA . TYR A 1 83 ? 10.099 6.636 -16.897 1.00 92.56 83 TYR A CA 1
ATOM 661 C C . TYR A 1 83 ? 9.870 6.852 -18.398 1.00 92.56 83 TYR A C 1
ATOM 663 O O . TYR A 1 83 ? 9.379 5.958 -19.090 1.00 92.56 83 TYR A O 1
ATOM 671 N N . GLN A 1 84 ? 10.222 8.044 -18.873 1.00 90.88 84 GLN A N 1
ATOM 672 C CA . GLN A 1 84 ? 10.224 8.404 -20.285 1.00 90.88 84 GLN A CA 1
ATOM 673 C C . GLN A 1 84 ? 11.560 9.067 -20.605 1.00 90.88 84 GLN A C 1
ATOM 675 O O . GLN A 1 84 ? 11.971 9.975 -19.874 1.00 90.88 84 GLN A O 1
ATOM 680 N N . ASP A 1 85 ? 12.206 8.625 -21.682 1.00 88.00 85 ASP A N 1
ATOM 681 C CA . ASP A 1 85 ? 13.339 9.345 -22.252 1.00 88.00 85 ASP A CA 1
ATOM 682 C C . ASP A 1 85 ? 12.887 10.698 -22.826 1.00 88.00 85 ASP A C 1
ATOM 684 O O . ASP A 1 85 ? 11.700 10.936 -23.075 1.00 88.00 85 ASP A O 1
ATOM 688 N N . ASP A 1 86 ? 13.850 11.590 -23.050 1.00 87.81 86 ASP A N 1
ATOM 689 C CA . ASP A 1 86 ? 13.636 12.855 -23.750 1.00 87.81 86 ASP A CA 1
ATOM 690 C C . ASP A 1 86 ? 14.513 12.903 -25.016 1.00 87.81 86 ASP A C 1
ATOM 692 O O . ASP A 1 86 ? 15.732 13.072 -24.902 1.00 87.81 86 ASP A O 1
ATOM 696 N N . PRO A 1 87 ? 13.937 12.719 -26.224 1.00 91.50 87 PRO A N 1
ATOM 697 C CA . PRO A 1 87 ? 12.513 12.494 -26.509 1.00 91.50 87 PRO A CA 1
ATOM 698 C C . PRO A 1 87 ? 12.041 11.043 -26.227 1.00 91.50 87 PRO A C 1
ATOM 700 O O . PRO A 1 87 ? 12.841 10.113 -26.351 1.00 91.50 87 PRO A O 1
ATOM 703 N N . PRO A 1 88 ? 10.736 10.801 -25.959 1.00 92.50 88 PRO A N 1
ATOM 704 C CA . PRO A 1 88 ? 10.239 9.470 -25.594 1.00 92.50 88 PRO A CA 1
ATOM 705 C C . PRO A 1 88 ? 10.360 8.424 -26.708 1.00 92.50 88 PRO A C 1
ATOM 707 O O . PRO A 1 88 ? 9.928 8.634 -27.854 1.00 92.50 88 PRO A O 1
ATOM 710 N N . THR A 1 89 ? 10.831 7.229 -26.350 1.00 94.12 89 THR A N 1
ATOM 711 C CA . THR A 1 89 ? 10.906 6.090 -27.273 1.00 94.12 89 THR A CA 1
ATOM 712 C C . THR A 1 89 ? 9.516 5.523 -27.614 1.00 94.12 89 THR A C 1
ATOM 714 O O . THR A 1 89 ? 8.475 5.900 -27.061 1.00 94.12 89 THR A O 1
ATOM 717 N N . ALA A 1 90 ? 9.446 4.607 -28.587 1.00 94.00 90 ALA A N 1
ATOM 718 C CA . ALA A 1 90 ? 8.202 3.882 -28.867 1.00 94.00 90 ALA A CA 1
ATOM 719 C C . ALA A 1 90 ? 7.786 2.981 -27.689 1.00 94.00 90 ALA A C 1
ATOM 721 O O . ALA A 1 90 ? 6.593 2.786 -27.453 1.00 94.00 90 ALA A O 1
ATOM 722 N N . GLU A 1 91 ? 8.760 2.447 -26.952 1.00 92.44 91 GLU A N 1
ATOM 723 C CA . GLU A 1 91 ? 8.513 1.638 -25.764 1.00 92.44 91 GLU A CA 1
ATOM 724 C C . GLU A 1 91 ? 8.013 2.495 -24.596 1.00 92.44 91 GLU A C 1
ATOM 726 O O . GLU A 1 91 ? 7.012 2.129 -23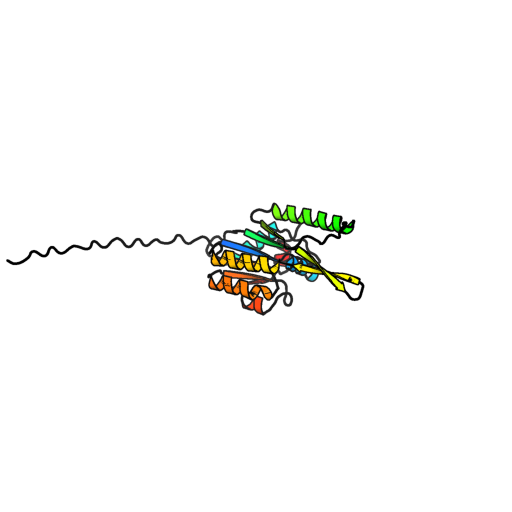.978 1.00 92.44 91 GLU A O 1
ATOM 731 N N . ASP A 1 92 ? 8.602 3.672 -24.369 1.00 92.12 92 ASP A N 1
ATOM 732 C CA . ASP A 1 92 ? 8.145 4.619 -23.342 1.00 92.12 92 ASP A CA 1
ATOM 733 C C . ASP A 1 92 ? 6.680 4.989 -23.541 1.00 92.12 92 ASP A C 1
ATOM 735 O O . ASP A 1 92 ? 5.873 4.921 -22.615 1.00 92.12 92 ASP A O 1
ATOM 739 N N . ARG A 1 93 ? 6.292 5.288 -24.786 1.00 94.69 93 ARG A N 1
ATOM 740 C CA . ARG A 1 93 ? 4.899 5.593 -25.139 1.00 94.69 93 ARG A CA 1
ATOM 741 C C . ARG A 1 93 ? 3.957 4.413 -24.879 1.00 94.69 93 ARG A C 1
ATOM 743 O O . ARG A 1 93 ? 2.828 4.606 -24.417 1.00 94.69 93 ARG A O 1
ATOM 750 N N . ARG A 1 94 ? 4.400 3.175 -25.130 1.00 96.12 94 ARG A N 1
ATOM 751 C CA . ARG A 1 94 ? 3.620 1.965 -24.803 1.00 96.12 94 ARG A CA 1
ATOM 752 C C . ARG A 1 94 ? 3.474 1.780 -23.293 1.00 96.12 94 ARG A C 1
ATOM 754 O O . ARG A 1 94 ? 2.367 1.512 -22.829 1.00 96.12 94 ARG A O 1
ATOM 761 N N . ARG A 1 95 ? 4.552 1.957 -22.527 1.00 94.31 95 ARG A N 1
ATOM 762 C CA . ARG A 1 95 ? 4.529 1.865 -21.059 1.00 94.31 95 ARG A CA 1
ATOM 763 C C . ARG A 1 95 ? 3.627 2.944 -20.463 1.00 94.31 95 ARG A C 1
ATOM 765 O O . ARG A 1 95 ? 2.753 2.621 -19.661 1.00 94.31 95 ARG A O 1
ATOM 772 N N . LEU A 1 96 ? 3.758 4.191 -20.918 1.00 95.31 96 LEU A N 1
ATOM 773 C CA . LEU A 1 96 ? 2.930 5.309 -20.468 1.00 95.31 96 LEU A CA 1
ATOM 774 C C . LEU A 1 96 ? 1.445 5.086 -20.771 1.00 95.31 96 LEU A C 1
ATOM 776 O O . LEU A 1 96 ? 0.616 5.267 -19.887 1.00 95.31 96 LEU A O 1
ATOM 780 N N . SER A 1 97 ? 1.091 4.660 -21.985 1.00 96.38 97 SER A N 1
ATOM 781 C CA . SER A 1 97 ? -0.315 4.382 -22.327 1.00 96.38 97 SER A CA 1
ATOM 782 C C . SER A 1 97 ? -0.894 3.190 -21.552 1.00 96.38 97 SER A C 1
ATOM 784 O O . SER A 1 97 ? -2.082 3.165 -21.225 1.00 96.38 97 SER A O 1
ATOM 786 N N . GLY A 1 98 ? -0.072 2.189 -21.221 1.00 95.94 98 GLY A N 1
ATOM 787 C CA . GLY A 1 98 ? -0.437 1.132 -20.276 1.00 95.94 98 GLY A CA 1
ATOM 788 C C . GLY A 1 98 ? -0.736 1.692 -18.886 1.00 95.94 98 GLY A C 1
ATOM 789 O O . GLY A 1 98 ? -1.803 1.423 -18.336 1.00 95.94 98 GLY A O 1
ATOM 790 N N . TYR A 1 99 ? 0.168 2.523 -18.369 1.00 96.19 99 TYR A N 1
ATOM 791 C CA . TYR A 1 99 ? 0.023 3.173 -17.072 1.00 96.19 99 TYR A CA 1
ATOM 792 C C . TYR A 1 99 ? -1.203 4.084 -17.002 1.00 96.19 99 TYR A C 1
ATOM 794 O O . TYR A 1 99 ? -1.953 4.006 -16.041 1.00 96.19 99 TYR A O 1
ATOM 802 N N . GLN A 1 100 ? -1.462 4.897 -18.027 1.00 96.94 100 GLN A N 1
ATOM 803 C CA . GLN A 1 100 ? -2.636 5.773 -18.080 1.00 96.94 100 GLN A CA 1
ATOM 804 C C . GLN A 1 100 ? -3.936 4.971 -17.990 1.00 96.94 100 GLN A C 1
ATOM 806 O O . GLN A 1 100 ? -4.789 5.296 -17.176 1.00 96.94 100 GLN A O 1
ATOM 811 N N . ARG A 1 101 ? -4.050 3.859 -18.730 1.00 95.69 101 ARG A N 1
ATOM 812 C CA . ARG A 1 101 ? -5.218 2.967 -18.626 1.00 95.69 101 ARG A CA 1
ATOM 813 C C . ARG A 1 101 ? -5.386 2.385 -17.226 1.00 95.69 101 ARG A C 1
ATOM 815 O O . ARG A 1 101 ? -6.508 2.288 -16.744 1.00 95.69 101 ARG A O 1
ATOM 822 N N . PHE A 1 102 ? -4.288 1.983 -16.590 1.00 95.31 102 PHE A N 1
ATOM 823 C CA . PHE A 1 102 ? -4.301 1.509 -15.207 1.00 95.31 102 PHE A CA 1
ATOM 824 C C . PHE A 1 102 ? -4.739 2.617 -14.235 1.00 95.31 102 PHE A C 1
ATOM 826 O O . PHE A 1 102 ? -5.658 2.412 -13.445 1.00 95.31 102 PHE A O 1
ATOM 833 N N . ARG A 1 103 ? -4.119 3.796 -14.336 1.00 96.12 103 ARG A N 1
ATOM 834 C CA . ARG A 1 103 ? -4.382 4.969 -13.503 1.00 96.12 103 ARG A CA 1
ATOM 835 C C . ARG A 1 103 ? -5.842 5.389 -13.601 1.00 96.12 103 ARG A C 1
ATOM 837 O O . ARG A 1 103 ? -6.481 5.613 -12.583 1.00 96.12 103 ARG A O 1
ATOM 844 N N . ASP A 1 104 ? -6.378 5.446 -14.813 1.00 95.19 104 ASP A N 1
ATOM 845 C CA . ASP A 1 104 ? -7.770 5.815 -15.039 1.00 95.19 104 ASP A CA 1
ATOM 846 C C . ASP A 1 104 ? -8.700 4.722 -14.480 1.00 95.19 104 ASP A C 1
ATOM 848 O O . ASP A 1 104 ? -9.625 5.026 -13.733 1.00 95.19 104 ASP A O 1
ATOM 852 N N . ALA A 1 105 ? -8.406 3.438 -14.731 1.00 93.62 105 ALA A N 1
ATOM 853 C CA . ALA A 1 105 ? -9.199 2.328 -14.197 1.00 93.62 105 ALA A CA 1
ATOM 854 C C . ALA A 1 105 ? -9.281 2.330 -12.662 1.00 93.62 105 ALA A C 1
ATOM 856 O O . ALA A 1 105 ? -10.369 2.153 -12.125 1.00 93.62 105 ALA A O 1
ATOM 857 N N . VAL A 1 106 ? -8.163 2.548 -11.961 1.00 94.50 106 VAL A N 1
ATOM 858 C CA . VAL A 1 106 ? -8.140 2.634 -10.491 1.00 94.50 106 VAL A CA 1
ATOM 859 C C . VAL A 1 106 ? -8.739 3.953 -10.000 1.00 94.50 106 VAL A C 1
ATOM 861 O O . VAL A 1 106 ? -9.481 3.957 -9.023 1.00 94.50 106 VAL A O 1
ATOM 864 N N . GLY A 1 107 ? -8.471 5.067 -10.684 1.00 92.00 107 GLY A N 1
ATOM 865 C CA . GLY A 1 107 ? -8.977 6.392 -10.321 1.00 92.00 107 GLY A CA 1
ATOM 866 C C . GLY A 1 107 ? -10.498 6.537 -10.433 1.00 92.00 107 GLY A C 1
ATOM 867 O O . GLY A 1 107 ? -11.074 7.378 -9.748 1.00 92.00 107 GLY A O 1
ATOM 868 N N . TYR A 1 108 ? -11.160 5.713 -11.252 1.00 94.00 108 TYR A N 1
ATOM 869 C CA . TYR A 1 108 ? -12.624 5.658 -11.324 1.00 94.00 108 TYR A CA 1
ATOM 870 C C . TYR A 1 108 ? -13.269 4.780 -10.246 1.00 94.00 108 TYR A C 1
ATOM 872 O O . TYR A 1 108 ? -14.495 4.806 -10.104 1.00 94.00 108 TYR A O 1
ATOM 880 N N . LEU A 1 109 ? -12.491 4.002 -9.487 1.00 95.88 109 LEU A N 1
ATOM 881 C CA . LEU A 1 109 ? -13.059 3.148 -8.452 1.00 95.88 109 LEU A CA 1
ATOM 882 C C . LEU A 1 109 ? -13.571 3.986 -7.272 1.00 95.88 109 LEU A C 1
ATOM 884 O O . LEU A 1 109 ? -12.907 4.925 -6.819 1.00 95.88 109 LEU A O 1
ATOM 888 N N . PRO A 1 110 ? -14.748 3.646 -6.722 1.00 94.56 110 PRO A N 1
ATOM 889 C CA . PRO A 1 110 ? -15.285 4.357 -5.577 1.00 94.56 110 PRO A CA 1
ATOM 890 C C . PRO A 1 110 ? -14.345 4.205 -4.383 1.00 94.56 110 PRO A C 1
ATOM 892 O O . PRO A 1 110 ? -13.936 3.098 -4.040 1.00 94.56 110 PRO A O 1
ATOM 895 N N . ARG A 1 111 ? -14.059 5.325 -3.711 1.00 94.69 111 ARG A N 1
ATOM 896 C CA . ARG A 1 111 ? -13.183 5.384 -2.529 1.00 94.69 111 ARG A CA 1
ATOM 897 C C . ARG A 1 111 ? -11.729 4.986 -2.809 1.00 94.69 111 ARG A C 1
ATOM 899 O O . ARG A 1 111 ? -11.031 4.638 -1.864 1.00 94.69 111 ARG A O 1
ATOM 906 N N . PHE A 1 112 ? -11.261 5.079 -4.051 1.00 96.50 112 PHE A N 1
ATOM 907 C CA . PHE A 1 112 ? -9.842 4.953 -4.378 1.00 96.50 112 PHE A CA 1
ATOM 908 C C . PHE A 1 112 ? -9.193 6.319 -4.591 1.00 96.50 112 PHE A C 1
ATOM 910 O O . PHE A 1 112 ? -9.797 7.238 -5.140 1.00 96.50 112 PHE A O 1
ATOM 917 N N . GLU A 1 113 ? -7.942 6.441 -4.164 1.00 96.44 113 GLU A N 1
ATOM 918 C CA . GLU A 1 113 ? -7.096 7.596 -4.431 1.00 96.44 113 GLU A CA 1
ATOM 919 C C . GLU A 1 113 ? -5.700 7.118 -4.822 1.00 96.44 113 GLU A C 1
ATOM 921 O O . GLU A 1 113 ? -5.041 6.383 -4.087 1.00 96.44 113 GLU A O 1
ATOM 926 N N . LEU A 1 114 ? -5.250 7.524 -6.007 1.00 96.94 114 LEU A N 1
ATOM 927 C CA . LEU A 1 114 ? -3.902 7.232 -6.474 1.00 96.94 114 LEU A CA 1
ATOM 928 C C . LEU A 1 114 ? -2.918 8.258 -5.920 1.00 96.94 114 LEU A C 1
ATOM 930 O O . LEU A 1 114 ? -3.144 9.468 -5.975 1.00 96.94 114 LEU A O 1
ATOM 934 N N . ARG A 1 115 ? -1.798 7.753 -5.413 1.00 97.69 115 ARG A N 1
ATOM 935 C CA . ARG A 1 115 ? -0.688 8.530 -4.874 1.00 97.69 115 ARG A CA 1
ATOM 936 C C . ARG A 1 115 ? 0.548 8.254 -5.717 1.00 97.69 115 ARG A C 1
ATOM 938 O O . ARG A 1 115 ? 1.168 7.199 -5.620 1.00 97.69 115 ARG A O 1
ATOM 945 N N . GLU A 1 116 ? 0.881 9.208 -6.578 1.00 97.38 116 GLU A N 1
ATOM 946 C CA . GLU A 1 116 ? 1.981 9.064 -7.526 1.00 97.38 116 GLU A CA 1
ATOM 947 C C . GLU A 1 116 ? 3.283 9.638 -6.953 1.00 97.38 116 GLU A C 1
ATOM 949 O O . GLU A 1 116 ? 3.399 10.828 -6.649 1.00 97.38 116 GLU A O 1
ATOM 954 N N . GLY A 1 117 ? 4.291 8.779 -6.830 1.00 96.06 117 GLY A N 1
ATOM 955 C CA . GLY A 1 117 ? 5.681 9.187 -6.697 1.00 96.06 117 GLY A CA 1
ATOM 956 C C . GLY A 1 117 ? 6.273 9.579 -8.051 1.00 96.06 117 GLY A C 1
ATOM 957 O O . GLY A 1 117 ? 5.585 9.984 -8.987 1.00 96.06 117 GLY A O 1
ATOM 958 N N . ARG A 1 118 ? 7.590 9.436 -8.181 1.00 93.56 118 ARG A N 1
ATOM 959 C CA . ARG A 1 118 ? 8.283 9.623 -9.462 1.00 93.56 118 ARG A CA 1
ATOM 960 C C . ARG A 1 118 ? 9.334 8.549 -9.667 1.00 93.56 118 ARG A C 1
ATOM 962 O O . ARG A 1 118 ? 10.014 8.175 -8.712 1.00 93.56 118 ARG A O 1
ATOM 969 N N . LEU A 1 119 ? 9.496 8.106 -10.907 1.00 92.62 119 LEU A N 1
ATOM 970 C CA . LEU A 1 119 ? 10.600 7.239 -11.290 1.00 92.62 119 LEU A CA 1
ATOM 971 C C . LEU A 1 119 ? 11.784 8.101 -11.742 1.00 92.62 119 LEU A C 1
ATOM 973 O O . LEU A 1 119 ? 11.618 9.028 -12.534 1.00 92.62 119 LEU A O 1
ATOM 977 N N . GLN A 1 120 ? 12.972 7.823 -11.213 1.00 90.06 120 GLN A N 1
ATOM 978 C CA . GLN A 1 120 ? 14.195 8.555 -11.531 1.00 90.06 120 GLN A CA 1
ATOM 979 C C . GLN A 1 120 ? 15.254 7.586 -12.059 1.00 90.06 120 GLN A C 1
ATOM 981 O O . GLN A 1 120 ? 15.523 6.579 -11.409 1.00 90.06 120 GLN A O 1
ATOM 986 N N . LYS A 1 121 ? 15.886 7.901 -13.198 1.00 89.69 121 LYS A N 1
ATOM 987 C CA . LYS A 1 121 ? 17.114 7.221 -13.637 1.00 89.69 121 LYS A CA 1
ATOM 988 C C . LYS A 1 121 ? 18.258 7.673 -12.721 1.00 89.69 121 LYS A C 1
ATOM 990 O O . LYS A 1 121 ? 18.555 8.865 -12.657 1.00 89.69 121 LYS A O 1
ATOM 995 N N . THR A 1 122 ? 18.837 6.752 -11.957 1.00 88.69 122 THR A N 1
ATOM 996 C CA . THR A 1 122 ? 19.867 7.046 -10.940 1.00 88.69 122 THR A CA 1
ATOM 997 C C . THR A 1 122 ? 21.279 6.695 -11.384 1.00 88.69 122 THR A C 1
ATOM 999 O O . THR A 1 122 ? 22.231 7.063 -10.705 1.00 88.69 122 THR A O 1
ATOM 1002 N N . GLY A 1 123 ? 21.422 6.006 -12.512 1.00 87.81 123 GLY A N 1
ATOM 1003 C CA . GLY A 1 123 ? 22.711 5.624 -13.067 1.00 87.81 123 GLY A CA 1
ATOM 1004 C C . GLY A 1 123 ? 22.561 4.510 -14.091 1.00 87.81 123 GLY A C 1
ATOM 1005 O O . GLY A 1 123 ? 21.479 4.312 -14.652 1.00 87.81 123 GLY A O 1
ATOM 1006 N N . GLU A 1 124 ? 23.649 3.784 -14.304 1.00 88.00 124 GLU A N 1
ATOM 1007 C CA . GLU A 1 124 ? 23.734 2.635 -15.201 1.00 88.00 124 GLU A CA 1
ATOM 1008 C C . GLU A 1 124 ? 24.455 1.497 -14.469 1.00 88.00 124 GLU A C 1
ATOM 1010 O O . GLU A 1 124 ? 25.372 1.739 -13.684 1.00 88.00 124 GLU A O 1
ATOM 1015 N N . ALA A 1 125 ? 23.981 0.269 -14.665 1.00 86.56 125 ALA A N 1
ATOM 1016 C CA . ALA A 1 125 ? 24.625 -0.943 -14.175 1.00 86.56 125 ALA A CA 1
ATOM 1017 C C . ALA A 1 125 ? 25.896 -1.249 -14.989 1.00 86.56 125 ALA A C 1
ATOM 1019 O O . ALA A 1 125 ? 26.124 -0.650 -16.040 1.00 86.56 125 ALA A O 1
ATOM 1020 N N . GLU A 1 126 ? 26.694 -2.223 -14.539 1.00 79.19 126 GLU A N 1
ATOM 1021 C CA . GLU A 1 126 ? 27.970 -2.605 -15.177 1.00 79.19 126 GLU A CA 1
ATOM 1022 C C . GLU A 1 126 ? 27.826 -3.030 -16.656 1.00 79.19 126 GLU A C 1
ATOM 1024 O O . GLU A 1 126 ? 28.778 -2.926 -17.423 1.00 79.19 126 GLU A O 1
ATOM 1029 N N . GLU A 1 127 ? 26.621 -3.415 -17.090 1.00 79.75 127 GLU A N 1
ATOM 1030 C CA . GLU A 1 127 ? 26.289 -3.803 -18.472 1.00 79.75 127 GLU A CA 1
ATOM 1031 C C . GLU A 1 127 ? 25.595 -2.683 -19.283 1.00 79.75 127 GLU A C 1
ATOM 1033 O O . GLU A 1 127 ? 25.031 -2.925 -20.349 1.00 79.75 127 GLU A O 1
ATOM 1038 N N . GLY A 1 128 ? 25.597 -1.440 -18.785 1.00 80.00 128 GLY A N 1
ATOM 1039 C CA . GLY A 1 128 ? 24.983 -0.285 -19.460 1.00 80.00 128 GLY A CA 1
ATOM 1040 C C . GLY A 1 128 ? 23.455 -0.219 -19.343 1.00 80.00 128 GLY A C 1
ATOM 1041 O O . GLY A 1 128 ? 22.811 0.629 -19.961 1.00 80.00 128 GLY A O 1
ATOM 1042 N N . HIS A 1 129 ? 22.843 -1.092 -18.541 1.00 82.50 129 HIS A N 1
ATOM 1043 C CA . HIS A 1 129 ? 21.407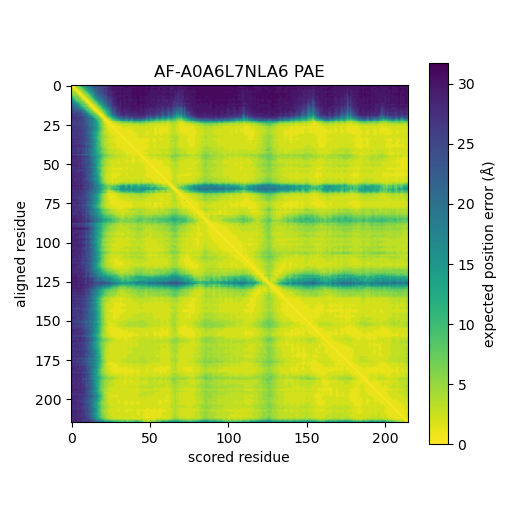 -1.044 -18.279 1.00 82.50 129 HIS A CA 1
ATOM 1044 C C . HIS A 1 129 ? 21.060 0.101 -17.315 1.00 82.50 129 HIS A C 1
ATOM 1046 O O . HIS A 1 129 ? 21.669 0.200 -16.248 1.00 82.50 129 HIS A O 1
ATOM 1052 N N . PRO A 1 130 ? 20.076 0.963 -17.633 1.00 84.81 130 PRO A N 1
ATOM 1053 C CA . PRO A 1 130 ? 19.702 2.069 -16.762 1.00 84.81 130 PRO A CA 1
ATOM 1054 C C . PRO A 1 130 ? 19.139 1.561 -15.431 1.00 84.81 130 PRO A C 1
ATOM 1056 O O . PRO A 1 130 ? 18.251 0.708 -15.392 1.00 84.81 130 PRO A O 1
ATOM 1059 N N . LEU A 1 131 ? 19.631 2.135 -14.335 1.00 89.19 131 LEU A N 1
ATOM 1060 C CA . LEU A 1 131 ? 19.095 1.914 -12.999 1.00 89.19 131 LEU A CA 1
ATOM 1061 C C . LEU A 1 131 ? 17.991 2.930 -12.728 1.00 89.19 131 LEU A C 1
ATOM 1063 O O . LEU A 1 131 ? 18.195 4.139 -12.869 1.00 89.19 131 LEU A O 1
ATOM 1067 N N . PHE A 1 132 ? 16.829 2.435 -12.314 1.00 90.75 132 PHE A N 1
ATOM 1068 C CA . PHE A 1 132 ? 15.686 3.259 -11.952 1.00 90.75 132 PHE A CA 1
ATOM 1069 C C . PHE A 1 132 ? 15.385 3.128 -10.467 1.00 90.75 132 PHE A C 1
ATOM 1071 O O . PHE A 1 132 ? 15.369 2.028 -9.920 1.00 90.75 132 PHE A O 1
ATOM 1078 N N . GLN A 1 133 ? 15.083 4.256 -9.834 1.00 90.69 133 GLN A N 1
ATOM 1079 C CA . GLN A 1 133 ? 14.669 4.303 -8.443 1.00 90.69 133 GLN A CA 1
ATOM 1080 C C . GLN A 1 133 ? 13.333 5.025 -8.316 1.00 90.69 133 GLN A C 1
ATOM 1082 O O . GLN A 1 133 ? 13.155 6.140 -8.820 1.00 90.69 133 GLN A O 1
ATOM 1087 N N . GLN A 1 134 ? 12.400 4.394 -7.608 1.00 91.69 134 GLN A N 1
ATOM 1088 C CA . GLN A 1 134 ? 11.167 5.042 -7.188 1.00 91.69 134 GLN A CA 1
ATOM 1089 C C . GLN A 1 134 ? 11.485 6.040 -6.076 1.00 91.69 134 GLN A C 1
ATOM 1091 O O . GLN A 1 134 ? 12.242 5.762 -5.148 1.00 91.69 134 GLN A O 1
ATOM 1096 N N . LYS A 1 135 ? 10.948 7.250 -6.197 1.00 93.62 135 LYS A N 1
ATOM 1097 C CA . LYS A 1 135 ? 11.131 8.319 -5.218 1.00 93.62 135 LYS A CA 1
ATOM 1098 C C . LYS A 1 135 ? 9.777 8.789 -4.723 1.00 93.62 135 LYS A C 1
ATOM 1100 O O . LYS A 1 135 ? 8.837 8.922 -5.508 1.00 93.62 135 LYS A O 1
ATOM 1105 N N . ARG A 1 136 ? 9.748 9.169 -3.443 1.00 95.00 136 ARG A N 1
ATOM 1106 C CA . ARG A 1 136 ? 8.611 9.760 -2.715 1.00 95.00 136 ARG A CA 1
ATOM 1107 C C . ARG A 1 136 ? 7.471 8.802 -2.373 1.00 95.00 136 ARG A C 1
ATOM 1109 O O . ARG A 1 136 ? 6.667 9.195 -1.546 1.00 95.00 136 ARG A O 1
ATOM 1116 N N . VAL A 1 137 ? 7.406 7.604 -2.954 1.00 96.69 137 VAL A N 1
ATOM 1117 C CA . VAL A 1 137 ? 6.333 6.626 -2.693 1.00 96.69 137 VAL A CA 1
ATOM 1118 C C . VAL A 1 137 ? 6.236 6.328 -1.194 1.00 96.69 137 VAL A C 1
ATOM 1120 O O . VAL A 1 137 ? 5.222 6.656 -0.583 1.00 96.69 137 VAL A O 1
ATOM 1123 N N . ASP A 1 138 ? 7.327 5.861 -0.587 1.00 95.62 138 ASP A N 1
ATOM 1124 C CA . ASP A 1 138 ? 7.337 5.460 0.828 1.00 95.62 138 ASP A CA 1
ATOM 1125 C C . ASP A 1 138 ? 7.086 6.648 1.763 1.00 95.62 138 ASP A C 1
ATOM 1127 O O . ASP A 1 138 ? 6.327 6.556 2.726 1.00 95.62 138 ASP A O 1
ATOM 1131 N N . LEU A 1 139 ? 7.656 7.812 1.432 1.00 96.88 139 LEU A N 1
ATOM 1132 C CA . LEU A 1 139 ? 7.446 9.040 2.200 1.00 96.88 139 LEU A CA 1
ATOM 1133 C C . LEU A 1 139 ? 5.984 9.511 2.147 1.00 96.88 139 LEU A C 1
ATOM 1135 O O . LEU A 1 139 ? 5.450 9.934 3.168 1.00 96.88 139 LEU A O 1
ATOM 1139 N N . LEU A 1 140 ? 5.342 9.460 0.974 1.00 97.81 140 LEU A N 1
ATOM 1140 C CA . LEU A 1 140 ? 3.927 9.812 0.820 1.00 97.81 140 LEU A CA 1
ATOM 1141 C C . LEU A 1 140 ? 3.046 8.860 1.627 1.00 97.81 140 LEU A C 1
ATOM 1143 O O . LEU A 1 140 ? 2.153 9.317 2.337 1.00 97.81 140 LEU A O 1
ATOM 1147 N N . LEU A 1 141 ? 3.328 7.559 1.542 1.00 98.38 141 LEU A N 1
ATOM 1148 C CA . LEU A 1 141 ? 2.590 6.524 2.254 1.00 98.38 141 LEU A CA 1
ATOM 1149 C C . LEU A 1 141 ? 2.701 6.718 3.769 1.00 98.38 141 LEU A C 1
ATOM 1151 O O . LEU A 1 141 ? 1.684 6.841 4.454 1.00 98.38 141 LEU A O 1
ATOM 1155 N N . GLY A 1 142 ? 3.924 6.827 4.293 1.00 97.88 142 GLY A N 1
ATOM 1156 C CA . GLY A 1 142 ? 4.153 7.049 5.720 1.00 97.88 142 GLY A CA 1
ATOM 1157 C C . GLY A 1 142 ? 3.530 8.354 6.230 1.00 97.88 142 GLY A C 1
ATOM 1158 O O . GLY A 1 142 ? 2.963 8.379 7.323 1.00 97.88 142 GLY A O 1
ATOM 1159 N N . LEU A 1 143 ? 3.578 9.429 5.432 1.00 98.00 143 LEU A N 1
ATOM 1160 C CA . LEU A 1 143 ? 2.976 10.714 5.790 1.00 98.00 143 LEU A CA 1
ATOM 1161 C C . LEU A 1 143 ? 1.446 10.643 5.841 1.00 98.00 143 LEU A C 1
ATOM 1163 O O . LEU A 1 143 ? 0.854 11.175 6.778 1.00 98.00 143 LEU A O 1
ATOM 1167 N N . ASP A 1 144 ? 0.803 9.992 4.869 1.00 98.38 144 ASP A N 1
ATOM 1168 C CA . ASP A 1 144 ? -0.652 9.820 4.873 1.00 98.38 144 ASP A CA 1
ATOM 1169 C C . ASP A 1 144 ? -1.107 8.991 6.087 1.00 98.38 144 ASP A C 1
ATOM 1171 O O . ASP A 1 144 ? -2.057 9.394 6.761 1.00 98.38 144 ASP A O 1
ATOM 1175 N N . ILE A 1 145 ? -0.402 7.898 6.426 1.00 98.44 145 ILE A N 1
ATOM 1176 C CA . ILE A 1 145 ? -0.668 7.118 7.650 1.00 98.44 145 ILE A CA 1
ATOM 1177 C C . ILE A 1 145 ? -0.582 8.020 8.885 1.00 98.44 145 ILE A C 1
ATOM 1179 O O . ILE A 1 145 ? -1.529 8.085 9.675 1.00 98.44 145 ILE A O 1
ATOM 1183 N N . ALA A 1 146 ? 0.530 8.742 9.048 1.00 97.44 146 ALA A N 1
ATOM 1184 C CA . ALA A 1 146 ? 0.759 9.586 10.216 1.00 97.44 146 ALA A CA 1
ATOM 1185 C C . ALA A 1 146 ? -0.291 10.706 10.333 1.00 97.44 146 ALA A C 1
ATOM 1187 O O . ALA A 1 146 ? -0.845 10.929 11.409 1.00 97.44 146 ALA A O 1
ATOM 1188 N N . LEU A 1 147 ? -0.614 11.382 9.225 1.00 97.69 147 LEU A N 1
ATOM 1189 C CA . LEU A 1 147 ? -1.590 12.474 9.203 1.00 97.69 147 LEU A CA 1
ATOM 1190 C C . LEU A 1 147 ? -3.016 11.992 9.477 1.00 97.69 147 LEU A C 1
ATOM 1192 O O . LEU A 1 147 ? -3.733 12.643 10.237 1.00 97.69 147 LEU A O 1
ATOM 1196 N N . LEU A 1 148 ? -3.443 10.882 8.867 1.00 97.56 148 LEU A N 1
ATOM 1197 C CA . LEU A 1 148 ? -4.781 10.326 9.088 1.00 97.56 148 LEU A CA 1
ATOM 1198 C C . LEU A 1 148 ? -4.955 9.838 10.530 1.00 97.56 148 LEU A C 1
ATOM 1200 O O . LEU A 1 148 ? -6.046 9.985 11.090 1.00 97.56 148 LEU A O 1
ATOM 1204 N N . SER A 1 149 ? -3.880 9.311 11.123 1.00 97.00 149 SER A N 1
ATOM 1205 C CA . SER A 1 149 ? -3.848 8.854 12.513 1.00 97.00 149 SER A CA 1
ATOM 1206 C C . SER A 1 149 ? -3.945 10.031 13.476 1.00 97.00 149 SER A C 1
ATOM 1208 O O . SER A 1 149 ? -4.892 10.105 14.253 1.00 97.00 149 SER A O 1
ATOM 1210 N N . ALA A 1 150 ? -3.056 11.020 13.338 1.00 95.69 150 ALA A N 1
ATOM 1211 C CA . ALA A 1 150 ? -3.025 12.206 14.199 1.00 95.69 150 ALA A CA 1
ATOM 1212 C C . ALA A 1 150 ? -4.311 13.048 14.117 1.00 95.69 150 ALA A C 1
ATOM 1214 O O . ALA A 1 150 ? -4.672 13.759 15.051 1.00 95.69 150 ALA A O 1
ATOM 1215 N N . LYS A 1 151 ? -5.027 12.983 12.988 1.00 96.62 151 LYS A N 1
ATOM 1216 C CA . LYS A 1 151 ? -6.327 13.647 12.805 1.00 96.62 151 LYS A CA 1
ATOM 1217 C C . LYS A 1 151 ? -7.525 12.783 13.207 1.00 96.62 151 LYS A C 1
ATOM 1219 O O . LYS A 1 151 ? -8.659 13.215 12.995 1.00 96.62 151 LYS A O 1
ATOM 1224 N N . GLN A 1 152 ? -7.301 11.572 13.723 1.00 94.88 152 GLN A N 1
ATOM 1225 C CA . GLN A 1 152 ? -8.339 10.614 14.119 1.00 94.88 152 GLN A CA 1
ATOM 1226 C C . GLN A 1 152 ? -9.417 10.420 13.034 1.00 94.88 152 GLN A C 1
ATOM 1228 O O . GLN A 1 152 ? -10.629 10.395 13.297 1.00 94.88 152 GLN A O 1
ATOM 1233 N N . GLN A 1 153 ? -8.976 10.341 11.773 1.00 95.50 153 GLN A N 1
ATOM 1234 C CA . GLN A 1 153 ? -9.875 10.162 10.627 1.00 95.50 153 GLN A CA 1
ATOM 1235 C C . GLN A 1 153 ? -10.237 8.692 10.410 1.00 95.50 153 GLN A C 1
ATOM 1237 O O . GLN A 1 153 ? -11.294 8.405 9.845 1.00 95.50 153 GLN A O 1
ATOM 1242 N N . SER A 1 154 ? -9.398 7.778 10.901 1.00 95.56 154 SER A N 1
ATOM 1243 C CA . SER A 1 154 ? -9.623 6.340 10.840 1.00 95.56 154 SER A CA 1
ATOM 1244 C C . SER A 1 154 ? -9.407 5.690 12.198 1.00 95.56 154 SER A C 1
ATOM 1246 O O . SER A 1 154 ? -8.492 6.069 12.920 1.00 95.56 154 SER A O 1
ATOM 1248 N N . THR A 1 155 ? -10.233 4.700 12.525 1.00 95.56 155 THR A N 1
ATOM 1249 C CA . THR A 1 155 ? -10.047 3.854 13.723 1.00 95.56 155 THR A CA 1
ATOM 1250 C C . THR A 1 155 ? -9.224 2.603 13.424 1.00 95.56 155 THR A C 1
ATOM 1252 O O . THR A 1 155 ? -8.566 2.065 14.307 1.00 95.56 155 THR A O 1
ATOM 1255 N N . HIS A 1 156 ? -9.265 2.152 12.169 1.00 96.88 156 HIS A N 1
ATOM 1256 C CA . HIS A 1 156 ? -8.546 0.998 11.658 1.00 96.88 156 HIS A CA 1
ATOM 1257 C C . HIS A 1 156 ? -7.724 1.427 10.449 1.00 96.88 156 HIS A C 1
ATOM 1259 O O . HIS A 1 156 ? -8.182 2.223 9.618 1.00 96.88 156 HIS A O 1
ATOM 1265 N N . MET A 1 157 ? -6.520 0.892 10.326 1.00 98.31 157 MET A N 1
ATOM 1266 C CA . MET A 1 157 ? -5.680 1.096 9.154 1.00 98.31 157 MET A CA 1
ATOM 1267 C C . MET A 1 157 ? -5.133 -0.230 8.665 1.00 98.31 157 MET A C 1
ATOM 1269 O O . MET A 1 157 ? -4.759 -1.078 9.465 1.00 98.31 157 MET A O 1
ATOM 1273 N N . ALA A 1 158 ? -5.098 -0.397 7.350 1.00 98.44 158 ALA A N 1
ATOM 1274 C CA . ALA A 1 158 ? -4.586 -1.584 6.691 1.00 98.44 158 ALA A CA 1
ATOM 1275 C C . ALA A 1 158 ? -3.444 -1.201 5.760 1.00 98.44 158 ALA A C 1
ATOM 1277 O O . ALA A 1 158 ? -3.661 -0.428 4.831 1.00 98.44 158 ALA A O 1
ATOM 1278 N N . LEU A 1 159 ? -2.254 -1.749 5.982 1.00 98.81 159 LEU A N 1
ATOM 1279 C CA . LEU A 1 159 ? -1.105 -1.572 5.101 1.00 98.81 159 LEU A CA 1
ATOM 1280 C C . LEU A 1 159 ? -0.839 -2.861 4.333 1.00 98.81 159 LEU A C 1
ATOM 1282 O O . LEU A 1 159 ? -0.541 -3.881 4.942 1.00 98.81 159 LEU A O 1
ATOM 1286 N N . LEU A 1 160 ? -0.894 -2.805 3.007 1.00 98.75 160 LEU A N 1
ATOM 1287 C CA . LEU A 1 160 ? -0.419 -3.863 2.125 1.00 98.75 160 LEU A CA 1
ATOM 1288 C C . LEU A 1 160 ? 0.996 -3.499 1.664 1.00 98.75 160 LEU A C 1
ATOM 1290 O O . LEU A 1 160 ? 1.160 -2.750 0.702 1.00 98.75 160 LEU A O 1
ATOM 1294 N N . ALA A 1 161 ? 1.999 -3.990 2.394 1.00 98.44 161 ALA A N 1
ATOM 1295 C CA . ALA A 1 161 ? 3.418 -3.728 2.150 1.00 98.44 161 ALA A CA 1
ATOM 1296 C C . ALA A 1 161 ? 4.307 -4.799 2.807 1.00 98.44 161 ALA A C 1
ATOM 1298 O O . ALA A 1 161 ? 3.854 -5.584 3.641 1.00 98.44 161 ALA A O 1
ATOM 1299 N N . GLY A 1 162 ? 5.593 -4.800 2.455 1.00 97.19 162 GLY A N 1
ATOM 1300 C CA . GLY A 1 162 ? 6.610 -5.646 3.088 1.00 97.19 162 GLY A CA 1
ATOM 1301 C C . GLY A 1 162 ? 7.813 -4.889 3.651 1.00 97.19 162 GLY A C 1
ATOM 1302 O O . GLY A 1 162 ? 8.639 -5.503 4.327 1.00 97.19 162 GLY A O 1
ATOM 1303 N N . ASP A 1 163 ? 7.932 -3.588 3.388 1.00 95.81 163 ASP A N 1
ATOM 1304 C CA . ASP A 1 163 ? 9.123 -2.810 3.734 1.00 95.81 163 ASP A CA 1
ATOM 1305 C C . ASP A 1 163 ? 9.171 -2.424 5.224 1.00 95.81 163 ASP A C 1
ATOM 1307 O O . ASP A 1 163 ? 8.202 -1.919 5.792 1.00 95.81 163 ASP A O 1
ATOM 1311 N N . GLY A 1 164 ? 10.326 -2.647 5.856 1.00 95.81 164 GLY A N 1
ATOM 1312 C CA . GLY A 1 164 ? 10.590 -2.256 7.240 1.00 95.81 164 GLY A CA 1
ATOM 1313 C C . GLY A 1 164 ? 10.555 -0.745 7.466 1.00 95.81 164 GLY A C 1
ATOM 1314 O O . GLY A 1 164 ? 10.238 -0.319 8.576 1.00 95.81 164 GLY A O 1
ATOM 1315 N N . ASP A 1 165 ? 10.781 0.058 6.425 1.00 95.94 165 ASP A N 1
ATOM 1316 C CA . ASP A 1 165 ? 10.814 1.521 6.516 1.00 95.94 165 ASP A CA 1
ATOM 1317 C C . ASP A 1 165 ? 9.467 2.140 6.944 1.00 95.94 165 ASP A C 1
ATOM 1319 O O . ASP A 1 165 ? 9.425 3.281 7.411 1.00 95.94 165 ASP A O 1
ATOM 1323 N N . PHE A 1 166 ? 8.362 1.383 6.882 1.00 97.31 166 PHE A N 1
ATOM 1324 C CA . PHE A 1 166 ? 7.056 1.815 7.393 1.00 97.31 166 PHE A CA 1
ATOM 1325 C C . PHE A 1 166 ? 6.873 1.629 8.905 1.00 97.31 166 PHE A C 1
ATOM 1327 O O . PHE A 1 166 ? 5.899 2.143 9.461 1.00 97.31 166 PHE A O 1
ATOM 1334 N N . HIS A 1 167 ? 7.797 0.958 9.597 1.00 97.00 167 HIS A N 1
ATOM 1335 C CA . HIS A 1 167 ? 7.724 0.732 11.043 1.00 97.00 167 HIS A CA 1
ATOM 1336 C C . HIS A 1 167 ? 7.434 2.014 11.863 1.00 97.00 167 HIS A C 1
ATOM 1338 O O . HIS A 1 167 ? 6.516 1.992 12.689 1.00 97.00 167 HIS A O 1
ATOM 1344 N N . PRO A 1 168 ? 8.095 3.168 11.619 1.00 96.94 168 PRO A N 1
ATOM 1345 C CA . PRO A 1 168 ? 7.782 4.403 12.339 1.00 96.94 168 PRO A CA 1
ATOM 1346 C C . PRO A 1 168 ? 6.342 4.894 12.126 1.00 96.94 168 PRO A C 1
ATOM 1348 O O . PRO A 1 168 ? 5.739 5.429 13.055 1.00 96.94 168 PRO A O 1
ATOM 1351 N N . ALA A 1 169 ? 5.776 4.704 10.930 1.00 96.88 169 ALA A N 1
ATOM 1352 C CA . ALA A 1 169 ? 4.409 5.123 10.621 1.00 96.88 169 ALA A CA 1
ATOM 1353 C C . ALA A 1 169 ? 3.374 4.271 11.373 1.00 96.88 169 ALA A C 1
ATOM 1355 O O . ALA A 1 169 ? 2.421 4.817 11.928 1.00 96.88 169 ALA A O 1
ATOM 1356 N N . LEU A 1 170 ? 3.601 2.954 11.457 1.00 97.06 170 LEU A N 1
ATOM 1357 C CA . LEU A 1 170 ? 2.778 2.040 12.258 1.00 97.06 170 LEU A CA 1
ATOM 1358 C C . LEU A 1 170 ? 2.801 2.432 13.734 1.00 97.06 170 LEU A C 1
ATOM 1360 O O . LEU A 1 170 ? 1.752 2.538 14.370 1.00 97.06 170 LEU A O 1
ATOM 1364 N N . ARG A 1 171 ? 3.996 2.711 14.258 1.00 97.06 171 ARG A N 1
ATOM 1365 C CA . ARG A 1 171 ? 4.169 3.114 15.652 1.00 97.06 171 ARG A CA 1
ATOM 1366 C C . ARG A 1 171 ? 3.402 4.395 15.983 1.00 97.06 171 ARG A C 1
ATOM 1368 O O . ARG A 1 171 ? 2.757 4.455 17.027 1.00 97.06 171 ARG A O 1
ATOM 1375 N N . VAL A 1 172 ? 3.441 5.397 15.100 1.00 97.19 172 VAL A N 1
ATOM 1376 C CA . VAL A 1 172 ? 2.648 6.631 15.253 1.00 97.19 172 VAL A CA 1
ATOM 1377 C C . VAL A 1 172 ? 1.154 6.317 15.241 1.00 97.19 172 VAL A C 1
ATOM 1379 O O . VAL A 1 172 ? 0.436 6.764 16.128 1.00 97.19 172 VAL A O 1
ATOM 1382 N N . ALA A 1 173 ? 0.679 5.513 14.289 1.00 97.31 173 ALA A N 1
ATOM 1383 C CA . ALA A 1 173 ? -0.736 5.160 14.211 1.00 97.31 173 ALA A CA 1
ATOM 1384 C C . ALA A 1 173 ? -1.241 4.487 15.499 1.00 97.31 173 ALA A C 1
ATOM 1386 O O . ALA A 1 173 ? -2.280 4.866 16.042 1.00 97.31 173 ALA A O 1
ATOM 1387 N N . LYS A 1 174 ? -0.455 3.558 16.048 1.00 96.94 174 LYS A N 1
ATOM 1388 C CA . LYS A 1 174 ? -0.767 2.876 17.310 1.00 96.94 174 LYS A CA 1
ATOM 1389 C C . LYS A 1 174 ? -0.771 3.817 18.511 1.00 96.94 174 LYS A C 1
ATOM 1391 O O . LYS A 1 174 ? -1.636 3.699 19.375 1.00 96.94 174 LYS A O 1
ATOM 1396 N N . GLN A 1 175 ? 0.161 4.770 18.566 1.00 96.94 175 GLN A N 1
ATOM 1397 C CA . GLN A 1 175 ? 0.187 5.799 19.613 1.00 96.94 175 GLN A CA 1
ATOM 1398 C C . GLN A 1 175 ? -1.060 6.693 19.588 1.00 96.94 175 GLN A C 1
ATOM 1400 O O . GLN A 1 175 ? -1.517 7.121 20.644 1.00 96.94 175 GLN A O 1
ATOM 1405 N N . GLU A 1 176 ? -1.646 6.901 18.408 1.00 97.44 176 GLU A N 1
ATOM 1406 C CA . GLU A 1 176 ? -2.906 7.630 18.217 1.00 97.44 176 GLU A CA 1
ATOM 1407 C C . GLU A 1 176 ? -4.162 6.753 18.422 1.00 97.44 176 GLU A C 1
ATOM 1409 O O . GLU A 1 176 ? -5.287 7.210 18.210 1.00 97.44 176 GLU A O 1
ATOM 1414 N N . GLY A 1 177 ? -3.996 5.497 18.855 1.00 95.94 177 GLY A N 1
ATOM 1415 C CA . GLY A 1 177 ? -5.096 4.580 19.167 1.00 95.94 177 GLY A CA 1
ATOM 1416 C C . GLY A 1 177 ? -5.732 3.897 17.952 1.00 95.94 177 GLY A C 1
ATOM 1417 O O . GLY A 1 177 ? -6.850 3.392 18.055 1.00 95.94 177 GLY A O 1
ATOM 1418 N N . VAL A 1 178 ? -5.050 3.881 16.805 1.00 97.12 178 VAL A N 1
ATOM 1419 C CA . VAL A 1 178 ? -5.504 3.182 15.595 1.00 97.12 178 VAL A CA 1
ATOM 1420 C C . VAL A 1 178 ? -5.181 1.689 15.696 1.00 97.12 178 VAL A C 1
ATOM 1422 O O . VAL A 1 178 ? -4.040 1.327 15.968 1.00 97.12 178 VAL A O 1
ATOM 1425 N N . SER A 1 179 ? -6.159 0.823 15.403 1.00 96.12 179 SER A N 1
ATOM 1426 C CA . SER A 1 179 ? -5.923 -0.614 15.197 1.00 96.12 179 SER A CA 1
ATOM 1427 C C . SER A 1 179 ? -5.255 -0.837 13.841 1.00 96.12 179 SER A C 1
ATOM 1429 O O . SER A 1 179 ? -5.847 -0.546 12.793 1.00 96.12 179 SER A O 1
ATOM 1431 N N . PHE A 1 180 ? -4.020 -1.335 13.848 1.00 97.75 180 PHE A N 1
ATOM 1432 C CA . PHE A 1 180 ? -3.208 -1.427 12.642 1.00 97.75 180 PHE A CA 1
ATOM 1433 C C . PHE A 1 180 ? -3.061 -2.865 12.129 1.00 97.75 180 PHE A C 1
ATOM 1435 O O . PHE A 1 180 ? -2.565 -3.754 12.821 1.00 97.75 180 PHE A O 1
ATOM 1442 N N . TRP A 1 181 ? -3.444 -3.072 10.873 1.00 98.19 181 TRP A N 1
ATOM 1443 C CA . TRP A 1 181 ? -3.442 -4.353 10.178 1.00 98.19 181 TRP A CA 1
ATOM 1444 C C . TRP A 1 181 ? -2.359 -4.370 9.103 1.00 98.19 181 TRP A C 1
ATOM 1446 O O . TRP A 1 181 ? -2.325 -3.503 8.229 1.00 98.19 181 TRP A O 1
ATOM 1456 N N . LEU A 1 182 ? -1.497 -5.383 9.131 1.00 98.62 182 LEU A N 1
ATOM 1457 C CA . LEU A 1 182 ? -0.518 -5.627 8.075 1.00 98.62 182 LEU A CA 1
ATOM 1458 C C . LEU A 1 182 ? -1.008 -6.735 7.142 1.00 98.62 182 LEU A C 1
ATOM 1460 O O . LEU A 1 182 ? -1.191 -7.877 7.560 1.00 98.62 182 LEU A O 1
ATOM 1464 N N . LEU A 1 183 ? -1.157 -6.411 5.864 1.00 98.62 183 LEU A N 1
ATOM 1465 C CA . LEU A 1 183 ? -1.347 -7.373 4.792 1.00 98.62 183 LEU A CA 1
ATOM 1466 C C . LEU A 1 183 ? -0.006 -7.655 4.125 1.00 98.62 183 LEU A C 1
ATOM 1468 O O . LEU A 1 183 ? 0.642 -6.746 3.608 1.00 98.62 183 LEU A O 1
ATOM 1472 N N . HIS A 1 184 ? 0.402 -8.918 4.125 1.00 98.44 184 HIS A N 1
ATOM 1473 C CA . HIS A 1 184 ? 1.729 -9.314 3.668 1.00 98.44 184 HIS A CA 1
ATOM 1474 C C . HIS A 1 184 ? 1.674 -10.565 2.794 1.00 98.44 184 HIS A C 1
ATOM 1476 O O . HIS A 1 184 ? 0.794 -11.408 2.941 1.00 98.44 184 HIS A O 1
ATOM 1482 N N . GLY A 1 185 ? 2.635 -10.708 1.884 1.00 97.88 185 GLY A N 1
ATOM 1483 C CA . GLY A 1 185 ? 2.831 -11.956 1.146 1.00 97.88 185 GLY A CA 1
ATOM 1484 C C . GLY A 1 185 ? 3.417 -13.089 2.006 1.00 97.88 185 GLY A C 1
ATOM 1485 O O . GLY A 1 185 ? 3.521 -12.960 3.230 1.00 97.88 185 GLY A O 1
ATOM 1486 N N . PRO A 1 186 ? 3.824 -14.203 1.376 1.00 96.56 186 PRO A N 1
ATOM 1487 C CA . PRO A 1 186 ? 4.417 -15.340 2.073 1.00 96.56 186 PRO A CA 1
ATOM 1488 C C . PRO A 1 186 ? 5.672 -14.976 2.875 1.00 96.56 186 PRO A C 1
ATOM 1490 O O . PRO A 1 186 ? 6.347 -13.975 2.631 1.00 96.56 186 PRO A O 1
ATOM 1493 N N . ARG A 1 187 ? 6.044 -15.835 3.828 1.00 95.56 187 ARG A N 1
ATOM 1494 C CA . ARG A 1 187 ? 7.252 -15.642 4.643 1.00 95.56 187 ARG A CA 1
ATOM 1495 C C . ARG A 1 187 ? 8.480 -15.328 3.778 1.00 95.56 187 ARG A C 1
ATOM 1497 O O . ARG A 1 187 ? 8.824 -16.081 2.874 1.00 95.56 187 ARG A O 1
ATOM 1504 N N . GLY A 1 188 ? 9.180 -14.252 4.136 1.00 95.12 188 GLY A N 1
ATOM 1505 C CA . GLY A 1 188 ? 10.348 -13.752 3.402 1.00 95.12 188 GLY A CA 1
ATOM 1506 C C . GLY A 1 188 ? 10.038 -12.560 2.497 1.00 95.12 188 GLY A C 1
ATOM 1507 O O . GLY A 1 188 ? 10.966 -11.866 2.100 1.00 95.12 188 GLY A O 1
ATOM 1508 N N . SER A 1 189 ? 8.759 -12.263 2.247 1.00 96.81 189 SER A N 1
ATOM 1509 C CA . SER A 1 189 ? 8.342 -11.072 1.505 1.00 96.81 189 SER A CA 1
ATOM 1510 C C . SER A 1 189 ? 8.076 -9.858 2.400 1.00 96.81 189 SER A C 1
ATOM 1512 O O . SER A 1 189 ? 7.483 -8.888 1.948 1.00 96.81 189 SER A O 1
ATOM 1514 N N . TYR A 1 190 ? 8.431 -9.893 3.681 1.00 97.81 190 TYR A N 1
ATOM 1515 C CA . TYR A 1 190 ? 8.181 -8.786 4.601 1.00 97.81 190 TYR A CA 1
ATOM 1516 C C . TYR A 1 190 ? 9.267 -8.688 5.673 1.00 97.81 190 TYR A C 1
ATOM 1518 O O . TYR A 1 190 ? 9.859 -9.694 6.079 1.00 97.81 190 TYR A O 1
ATOM 1526 N N . SER A 1 191 ? 9.506 -7.473 6.167 1.00 97.94 191 SER A N 1
ATOM 1527 C CA . SER A 1 191 ? 10.377 -7.230 7.314 1.00 97.94 191 SER A CA 1
ATOM 1528 C C . SER A 1 191 ? 9.759 -7.777 8.599 1.00 97.94 191 SER A C 1
ATOM 1530 O O . SER A 1 191 ? 8.583 -7.557 8.897 1.00 97.94 191 SER A O 1
ATOM 1532 N N . ARG A 1 192 ? 10.577 -8.455 9.414 1.00 97.50 192 ARG A N 1
ATOM 1533 C CA . ARG A 1 192 ? 10.144 -8.944 10.730 1.00 97.50 192 ARG A CA 1
ATOM 1534 C C . ARG A 1 192 ? 9.796 -7.809 11.686 1.00 97.50 192 ARG A C 1
ATOM 1536 O O . ARG A 1 192 ? 8.915 -7.998 12.512 1.00 97.50 192 ARG A O 1
ATOM 1543 N N . GLU A 1 193 ? 10.477 -6.673 11.584 1.00 96.56 193 GLU A N 1
ATOM 1544 C CA . GLU A 1 193 ? 10.211 -5.501 12.423 1.00 96.56 193 GLU A CA 1
ATOM 1545 C C . GLU A 1 193 ? 8.808 -4.953 12.152 1.00 96.56 193 GLU A C 1
ATOM 1547 O O . GLU A 1 193 ? 7.995 -4.878 13.071 1.00 96.56 193 GLU A O 1
ATOM 1552 N N . LEU A 1 194 ? 8.487 -4.703 10.876 1.00 97.00 194 LEU A N 1
ATOM 1553 C CA . LEU A 1 194 ? 7.149 -4.285 10.453 1.00 97.00 194 LEU A CA 1
ATOM 1554 C C . LEU A 1 194 ? 6.085 -5.293 10.896 1.00 97.00 194 LEU A C 1
ATOM 1556 O O . LEU A 1 194 ? 5.051 -4.925 11.449 1.00 97.00 194 LEU A O 1
ATOM 1560 N N . TRP A 1 195 ? 6.365 -6.580 10.674 1.00 98.06 195 TRP A N 1
ATOM 1561 C CA . TRP A 1 195 ? 5.460 -7.650 11.063 1.00 98.06 195 TRP A CA 1
ATOM 1562 C C . TRP A 1 195 ? 5.215 -7.663 12.565 1.00 98.06 195 TRP A C 1
ATOM 1564 O O . TRP A 1 195 ? 4.079 -7.830 12.982 1.00 98.06 195 TRP A O 1
ATOM 1574 N N . HIS A 1 196 ? 6.240 -7.493 13.400 1.00 97.12 196 HIS A N 1
ATOM 1575 C CA . HIS A 1 196 ? 6.068 -7.484 14.851 1.00 97.12 196 HIS A CA 1
ATOM 1576 C C . HIS A 1 196 ? 5.282 -6.263 15.344 1.00 97.12 196 HIS A C 1
ATOM 1578 O O . HIS A 1 196 ? 4.471 -6.436 16.251 1.00 97.12 196 HIS A O 1
ATOM 1584 N N . GLU A 1 197 ? 5.466 -5.095 14.729 1.00 97.25 197 GLU A N 1
ATOM 1585 C CA . GLU A 1 197 ? 4.839 -3.839 15.159 1.00 97.25 197 GLU A CA 1
ATOM 1586 C C . GLU A 1 197 ? 3.335 -3.751 14.878 1.00 97.25 197 GLU A C 1
ATOM 1588 O O . GLU A 1 197 ? 2.626 -3.100 15.642 1.00 97.25 197 GLU A O 1
ATOM 1593 N N . ALA A 1 198 ? 2.825 -4.409 13.830 1.00 97.62 198 ALA A N 1
ATOM 1594 C CA . ALA A 1 198 ? 1.388 -4.439 13.535 1.00 97.62 198 ALA A CA 1
ATOM 1595 C C . ALA A 1 198 ? 0.562 -4.944 14.739 1.00 97.62 198 ALA A C 1
ATOM 1597 O O . ALA A 1 198 ? 1.083 -5.633 15.609 1.00 97.62 198 ALA A O 1
ATOM 1598 N N . ASP A 1 199 ? -0.731 -4.655 14.824 1.00 97.19 199 ASP A N 1
ATOM 1599 C CA . ASP A 1 199 ? -1.583 -5.327 15.816 1.00 97.19 199 ASP A CA 1
ATOM 1600 C C . ASP A 1 199 ? -2.015 -6.678 15.252 1.00 97.19 199 ASP A C 1
ATOM 1602 O O . ASP A 1 199 ? -1.715 -7.732 15.809 1.00 97.19 199 ASP A O 1
ATOM 1606 N N . GLU A 1 200 ? -2.555 -6.646 14.039 1.00 97.00 200 GLU A N 1
ATOM 1607 C CA . GLU A 1 200 ? -3.128 -7.798 1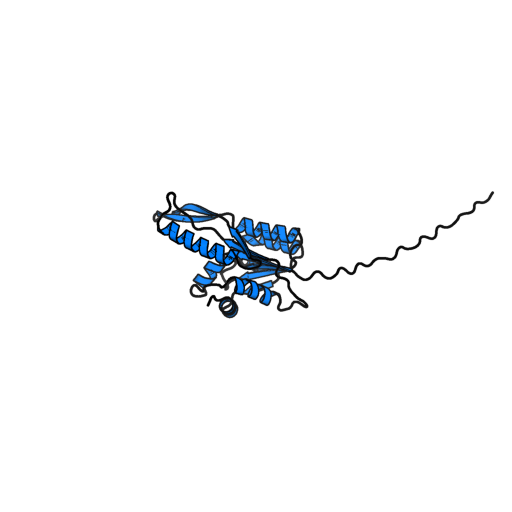3.353 1.00 97.00 200 GLU A CA 1
ATOM 1608 C C . GLU A 1 200 ? -2.473 -8.017 11.987 1.00 97.00 200 GLU A C 1
ATOM 1610 O O . GLU A 1 200 ? -1.856 -7.112 11.413 1.00 97.00 200 GLU A O 1
ATOM 1615 N N . ARG A 1 201 ? -2.567 -9.243 11.460 1.00 97.25 201 ARG A N 1
ATOM 1616 C CA . ARG A 1 201 ? -1.859 -9.651 10.239 1.00 97.25 201 ARG A CA 1
ATOM 1617 C C . ARG A 1 201 ? -2.747 -10.516 9.357 1.00 97.25 201 ARG A C 1
ATOM 1619 O O . ARG A 1 201 ? -3.408 -11.428 9.846 1.00 97.25 201 ARG A O 1
ATOM 1626 N N . VAL A 1 202 ? -2.721 -10.254 8.055 1.00 97.62 202 VAL A N 1
ATOM 1627 C CA . VAL A 1 202 ? -3.410 -11.055 7.039 1.00 97.62 202 VAL A CA 1
ATOM 1628 C C . VAL A 1 202 ? -2.400 -11.448 5.972 1.00 97.62 202 VAL A C 1
ATOM 1630 O O . VAL A 1 202 ? -1.857 -10.597 5.269 1.00 97.62 202 VAL A O 1
ATOM 1633 N N . GLU A 1 203 ? -2.158 -12.748 5.834 1.00 97.94 203 GLU A N 1
ATOM 1634 C CA . GLU A 1 203 ? -1.354 -13.256 4.728 1.00 97.94 203 GLU A CA 1
ATOM 1635 C C . GLU A 1 203 ? -2.175 -13.238 3.430 1.00 97.94 203 GLU A C 1
ATOM 1637 O O . GLU A 1 203 ? -3.338 -13.653 3.399 1.00 97.94 203 GLU A O 1
ATOM 1642 N N . LEU A 1 204 ? -1.558 -12.771 2.345 1.00 98.00 204 LEU A N 1
ATOM 1643 C CA . LEU A 1 204 ? -2.075 -12.844 0.982 1.00 98.00 204 LEU A CA 1
ATOM 1644 C C . LEU A 1 204 ? -1.936 -14.283 0.466 1.00 98.00 204 LEU A C 1
ATOM 1646 O O . LEU A 1 204 ? -1.114 -14.569 -0.399 1.00 98.00 204 LEU A O 1
ATOM 1650 N N . ASP A 1 205 ? -2.710 -15.199 1.046 1.00 96.94 205 ASP A N 1
ATOM 1651 C CA . ASP A 1 205 ? -2.731 -16.615 0.682 1.00 96.94 205 ASP A CA 1
ATOM 1652 C C . ASP A 1 205 ? -3.443 -16.872 -0.664 1.00 96.94 205 ASP A C 1
ATOM 1654 O O . ASP A 1 205 ? -4.041 -15.986 -1.280 1.00 96.94 205 ASP A O 1
ATOM 1658 N N . ALA A 1 206 ? -3.416 -18.121 -1.138 1.00 96.88 206 ALA A N 1
ATOM 1659 C CA . ALA A 1 206 ? -4.074 -18.493 -2.391 1.00 96.88 206 ALA A CA 1
ATOM 1660 C C . ALA A 1 206 ? -5.587 -18.196 -2.392 1.00 96.88 206 ALA A C 1
ATOM 1662 O O . ALA A 1 206 ? -6.141 -17.851 -3.436 1.00 96.88 206 ALA A O 1
ATOM 1663 N N . ALA A 1 207 ? -6.268 -18.307 -1.246 1.00 97.12 207 ALA A N 1
ATOM 1664 C CA . ALA A 1 207 ? -7.698 -18.026 -1.151 1.00 97.12 207 ALA A CA 1
ATOM 1665 C C . ALA A 1 207 ? -7.982 -16.522 -1.285 1.00 97.12 207 ALA A C 1
ATOM 1667 O O . ALA A 1 207 ? -8.886 -16.136 -2.027 1.00 97.12 207 ALA A O 1
ATOM 1668 N N . PHE A 1 208 ? -7.179 -15.680 -0.631 1.00 97.69 208 PHE A N 1
ATOM 1669 C CA . PHE A 1 208 ? -7.211 -14.228 -0.770 1.00 97.69 208 PHE A CA 1
ATOM 1670 C C . PHE A 1 208 ? -6.962 -13.831 -2.225 1.00 97.69 208 PHE A C 1
ATOM 1672 O O . PHE A 1 208 ? -7.779 -13.138 -2.829 1.00 97.69 208 PHE A O 1
ATOM 1679 N N . MET A 1 209 ? -5.870 -14.323 -2.816 1.00 97.75 209 MET A N 1
ATOM 1680 C CA . MET A 1 209 ? -5.478 -13.946 -4.175 1.00 97.75 209 MET A CA 1
ATOM 1681 C C . MET A 1 209 ? -6.491 -14.409 -5.227 1.00 97.75 209 MET A C 1
ATOM 1683 O O . MET A 1 209 ? -6.736 -13.699 -6.201 1.00 97.75 209 MET A O 1
ATOM 1687 N N . ASN A 1 210 ? -7.145 -15.554 -5.018 1.00 97.25 210 ASN A N 1
ATOM 1688 C CA . ASN A 1 210 ? -8.243 -15.996 -5.876 1.00 97.25 210 ASN A CA 1
ATOM 1689 C C . ASN A 1 210 ? -9.495 -15.119 -5.734 1.00 97.25 210 ASN A C 1
ATOM 1691 O O . ASN A 1 210 ? -10.141 -14.842 -6.741 1.00 97.25 210 ASN A O 1
ATOM 1695 N N . ALA A 1 211 ? -9.822 -14.646 -4.527 1.00 97.69 211 ALA A N 1
ATOM 1696 C CA . ALA A 1 211 ? -10.969 -13.763 -4.302 1.00 97.69 211 ALA A CA 1
ATOM 1697 C C . ALA A 1 211 ? -10.812 -12.395 -4.990 1.00 97.69 211 ALA A C 1
ATOM 1699 O O . ALA A 1 211 ? -11.801 -11.796 -5.411 1.00 97.69 211 ALA A O 1
ATOM 1700 N N . VAL A 1 212 ? -9.573 -11.920 -5.141 1.00 97.69 212 VAL A N 1
ATOM 1701 C CA . VAL A 1 212 ? -9.255 -10.624 -5.768 1.00 97.69 212 VAL A CA 1
ATOM 1702 C C . VAL A 1 212 ? -8.781 -10.755 -7.214 1.00 97.69 212 VAL A C 1
ATOM 1704 O O . VAL A 1 212 ? -8.310 -9.784 -7.806 1.00 97.69 212 VAL A O 1
ATOM 1707 N N . ARG A 1 213 ? -8.888 -11.948 -7.806 1.00 97.00 213 ARG A N 1
ATOM 1708 C CA . ARG A 1 213 ? -8.486 -12.188 -9.191 1.00 97.00 213 ARG A CA 1
ATOM 1709 C C . ARG A 1 213 ? -9.397 -11.418 -10.150 1.00 97.00 213 ARG A C 1
ATOM 1711 O O . ARG A 1 213 ? -10.628 -11.438 -10.033 1.00 97.00 213 ARG A O 1
ATOM 1718 N N . ARG A 1 214 ? -8.772 -10.753 -11.119 1.00 93.44 214 ARG A N 1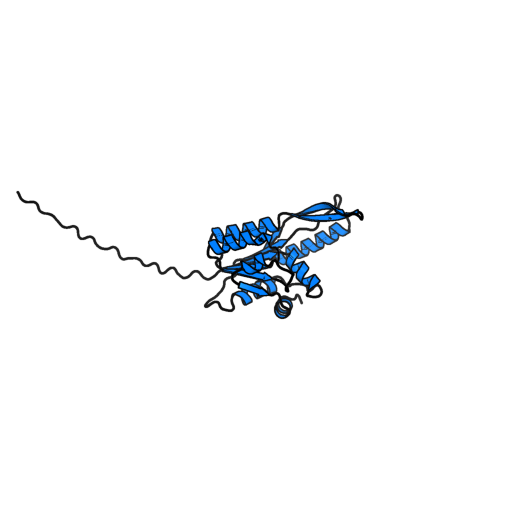
ATOM 1719 C CA . ARG A 1 214 ? -9.452 -10.188 -12.280 1.00 93.44 214 ARG A CA 1
ATOM 1720 C C . ARG A 1 214 ? -9.851 -11.315 -13.225 1.00 93.44 214 ARG A C 1
ATOM 1722 O O . ARG A 1 214 ? -9.007 -12.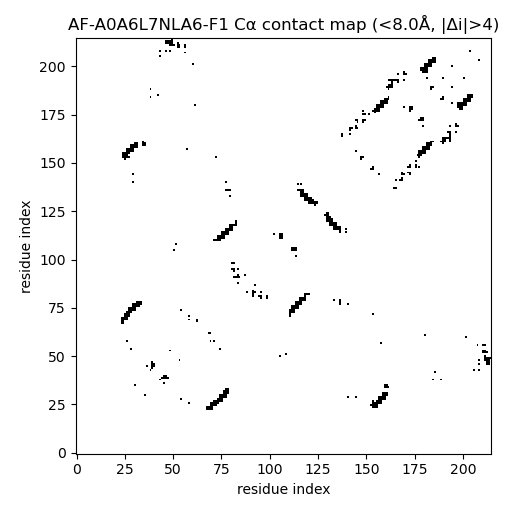145 -13.562 1.00 93.44 214 ARG A O 1
ATOM 1729 N N . ASP A 1 215 ? -11.123 -11.310 -13.603 1.00 83.56 215 ASP A N 1
ATOM 1730 C CA . ASP A 1 215 ? -11.703 -12.274 -14.541 1.00 83.56 215 ASP A CA 1
ATOM 1731 C C . ASP A 1 215 ? -11.068 -12.174 -15.942 1.00 83.56 215 ASP A C 1
ATOM 1733 O O . ASP A 1 215 ? -10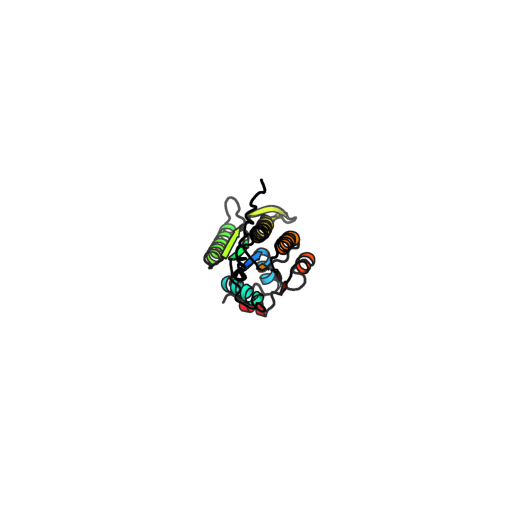.615 -11.061 -16.325 1.00 83.56 215 ASP A O 1
#

Secondary structure (DSSP, 8-state):
-----------PPP--------PPPEEEEEEEHHHHHHHHHHHSTT--B-HHHHHHHHHHHHHTT-SS--EEEEEEEEE-PPP--SSPPHHHHHHHHHHHHHHHHHHTSTTEEEEE-EEEEEEE-TTSPEEEEEESHHHHHHHHHHHHHHTT--SEEEEE---GGGHHHHHHHHHTT-EEEEEE-STTSS-HHHHHH-SEEEE--HHHHHHTB--

Mean predicted aligned error: 7.53 Å

Radius of gyration: 24.21 Å; Cα contacts (8 Å, |Δi|>4): 340; chains: 1; bounding box: 57×63×94 Å